Protein AF-A0A1V6P7C5-F1 (afdb_monomer)

Structure (mmCIF, N/CA/C/O backbone):
data_AF-A0A1V6P7C5-F1
#
_entry.id   AF-A0A1V6P7C5-F1
#
loop_
_atom_site.group_PDB
_atom_site.id
_atom_site.type_symbol
_atom_site.label_atom_id
_atom_site.label_alt_id
_atom_site.label_comp_id
_atom_site.label_asym_id
_atom_site.label_entity_id
_atom_site.label_seq_id
_atom_site.pdbx_PDB_ins_code
_atom_site.Cartn_x
_atom_site.Cartn_y
_atom_site.Cartn_z
_atom_site.occupancy
_atom_site.B_iso_or_equiv
_atom_site.auth_seq_id
_atom_site.auth_comp_id
_atom_site.auth_asym_id
_atom_site.auth_atom_id
_atom_site.pdbx_PDB_model_num
ATOM 1 N N . MET A 1 1 ? 31.410 37.373 -69.266 1.00 56.84 1 MET A N 1
ATOM 2 C CA . MET A 1 1 ? 31.790 35.990 -69.649 1.00 56.84 1 MET A CA 1
ATOM 3 C C . MET A 1 1 ? 32.256 35.837 -71.107 1.00 56.84 1 MET A C 1
ATOM 5 O O . MET A 1 1 ? 32.789 34.782 -71.428 1.00 56.84 1 MET A O 1
ATOM 9 N N . ASN A 1 2 ? 32.096 36.848 -71.982 1.00 61.34 2 ASN A N 1
ATOM 10 C CA . ASN A 1 2 ? 32.606 36.802 -73.366 1.00 61.34 2 ASN A CA 1
ATOM 11 C C . ASN A 1 2 ? 33.914 37.588 -73.582 1.00 61.34 2 ASN A C 1
ATOM 13 O O . ASN A 1 2 ? 34.684 37.200 -74.450 1.00 61.34 2 ASN A O 1
ATOM 17 N N . GLU A 1 3 ? 34.210 38.626 -72.790 1.00 65.75 3 GLU A N 1
ATOM 18 C CA . GLU A 1 3 ? 35.477 39.379 -72.907 1.00 65.75 3 GLU A CA 1
ATOM 19 C C . GLU A 1 3 ? 36.685 38.588 -72.393 1.00 65.75 3 GLU A C 1
ATOM 21 O O . GLU A 1 3 ? 37.695 38.495 -73.080 1.00 65.75 3 GLU A O 1
ATOM 26 N N . GLU A 1 4 ? 36.541 37.900 -71.260 1.00 70.00 4 GLU A N 1
ATOM 27 C CA . GLU A 1 4 ? 37.615 37.101 -70.649 1.00 70.00 4 GLU A CA 1
ATOM 28 C C . GLU A 1 4 ? 38.058 35.918 -71.537 1.00 70.00 4 GLU A C 1
ATOM 30 O O . GLU A 1 4 ? 39.232 35.556 -71.584 1.00 70.00 4 GLU A O 1
ATOM 35 N N . LYS A 1 5 ? 37.135 35.354 -72.334 1.00 71.75 5 LYS A N 1
ATOM 36 C CA . LYS A 1 5 ? 37.468 34.327 -73.338 1.00 71.75 5 LYS A CA 1
ATOM 37 C C . LYS A 1 5 ? 38.200 34.900 -74.554 1.00 71.75 5 LYS A C 1
ATOM 39 O O . LYS A 1 5 ? 39.042 34.214 -75.128 1.00 71.75 5 LYS A O 1
ATOM 44 N N . LEU A 1 6 ? 37.889 36.135 -74.947 1.00 74.62 6 LEU A N 1
ATOM 45 C CA . LEU A 1 6 ? 38.492 36.803 -76.104 1.00 74.62 6 LEU A CA 1
ATOM 46 C C . LEU A 1 6 ? 39.920 37.274 -75.797 1.00 74.62 6 LEU A C 1
ATOM 48 O O . LEU A 1 6 ? 40.800 37.185 -76.654 1.00 74.62 6 LEU A O 1
ATOM 52 N N . GLU A 1 7 ? 40.165 37.702 -74.558 1.00 75.69 7 GLU A N 1
ATOM 53 C CA . GLU A 1 7 ? 41.490 38.091 -74.074 1.00 75.69 7 GLU A CA 1
ATOM 54 C C . GLU A 1 7 ? 42.422 36.875 -73.922 1.00 75.69 7 GLU A C 1
ATOM 56 O O . GLU A 1 7 ? 43.554 36.900 -74.415 1.00 75.69 7 GLU A O 1
ATOM 61 N N . ALA A 1 8 ? 41.909 35.753 -73.401 1.00 73.81 8 ALA A N 1
ATOM 62 C CA . ALA A 1 8 ? 42.653 34.493 -73.323 1.00 73.81 8 ALA A CA 1
ATOM 63 C C . ALA A 1 8 ? 43.039 33.935 -74.711 1.00 73.81 8 ALA A C 1
ATOM 65 O O . ALA A 1 8 ? 44.148 33.429 -74.907 1.00 73.81 8 ALA A O 1
ATOM 66 N N . GLU A 1 9 ? 42.160 34.055 -75.714 1.00 77.56 9 GLU A N 1
ATOM 67 C CA . GLU A 1 9 ? 42.465 33.609 -77.080 1.00 77.56 9 GLU A CA 1
ATOM 68 C C . GLU A 1 9 ? 43.493 34.525 -77.777 1.00 77.56 9 GLU A C 1
ATOM 70 O O . GLU A 1 9 ? 44.341 34.060 -78.553 1.00 77.56 9 GLU A O 1
ATOM 75 N N . ALA A 1 10 ? 43.467 35.828 -77.479 1.00 77.19 10 ALA A N 1
ATOM 76 C CA . ALA A 1 10 ? 44.433 36.792 -77.998 1.00 77.19 10 ALA A CA 1
ATOM 77 C C . ALA A 1 10 ? 45.839 36.581 -77.408 1.00 77.19 10 ALA A C 1
ATOM 79 O O . ALA A 1 10 ? 46.829 36.644 -78.150 1.00 77.19 10 ALA A O 1
ATOM 80 N N . GLU A 1 11 ? 45.948 36.269 -76.113 1.00 74.94 11 GLU A N 1
ATOM 81 C CA . GLU A 1 11 ? 47.223 35.902 -75.488 1.00 74.94 11 GLU A CA 1
ATOM 82 C C . GLU A 1 11 ? 47.772 34.581 -76.034 1.00 74.94 11 GLU A C 1
ATOM 84 O O . GLU A 1 11 ? 48.946 34.522 -76.416 1.00 74.94 11 GLU A O 1
ATOM 89 N N . ALA A 1 12 ? 46.930 33.556 -76.205 1.00 73.50 12 ALA A N 1
ATOM 90 C CA . ALA A 1 12 ? 47.349 32.280 -76.787 1.00 73.50 12 ALA A CA 1
ATOM 91 C C . ALA A 1 12 ? 47.928 32.452 -78.206 1.00 73.50 12 ALA A C 1
ATOM 93 O O . ALA A 1 12 ? 48.981 31.897 -78.538 1.00 73.50 12 ALA A O 1
ATOM 94 N N . LYS A 1 13 ? 47.305 33.299 -79.039 1.00 74.38 13 LYS A N 1
ATOM 95 C CA . LYS A 1 13 ? 47.808 33.620 -80.387 1.00 74.38 13 LYS A CA 1
ATOM 96 C C . LYS A 1 13 ? 49.110 34.429 -80.360 1.00 74.38 13 LYS A C 1
ATOM 98 O O . LYS A 1 13 ? 49.961 34.221 -81.229 1.00 74.38 13 LYS A O 1
ATOM 103 N N . ARG A 1 14 ? 49.312 35.318 -79.380 1.00 72.69 14 ARG A N 1
ATOM 104 C CA . ARG A 1 14 ? 50.586 36.046 -79.204 1.00 72.69 14 ARG A CA 1
ATOM 105 C C . ARG A 1 14 ? 51.717 35.112 -78.778 1.00 72.69 14 ARG A C 1
ATOM 107 O O . ARG A 1 14 ? 52.809 35.210 -79.338 1.00 72.69 14 ARG A O 1
ATOM 114 N N . HIS A 1 15 ? 51.453 34.174 -77.871 1.00 68.62 15 HIS A N 1
ATOM 115 C CA . HIS A 1 15 ? 52.426 33.159 -77.464 1.00 68.62 15 HIS A CA 1
ATOM 116 C C . HIS A 1 15 ? 52.797 32.218 -78.614 1.00 68.62 15 HIS A C 1
ATOM 118 O O . HIS A 1 15 ? 53.981 31.951 -78.824 1.00 68.62 15 HIS A O 1
ATOM 124 N N . LEU A 1 16 ? 51.824 31.800 -79.430 1.00 68.19 16 LEU A N 1
ATOM 125 C CA . LEU A 1 16 ? 52.089 30.950 -80.591 1.00 68.19 16 LEU A CA 1
ATOM 126 C C . LEU A 1 16 ? 52.948 31.659 -81.650 1.00 68.19 16 LEU A C 1
ATOM 128 O O . LEU A 1 16 ? 53.891 31.066 -82.171 1.00 68.19 16 LEU A O 1
ATOM 132 N N . ARG A 1 17 ? 52.687 32.946 -81.926 1.00 69.00 17 ARG A N 1
ATOM 133 C CA . ARG A 1 17 ? 53.512 33.733 -82.861 1.00 69.00 17 ARG A CA 1
ATOM 134 C C . ARG A 1 17 ? 54.919 33.985 -82.328 1.00 69.00 17 ARG A C 1
ATOM 136 O O . ARG A 1 17 ? 55.875 33.912 -83.096 1.00 69.00 17 ARG A O 1
ATOM 143 N N . ARG A 1 18 ? 55.063 34.251 -81.026 1.00 65.94 18 ARG A N 1
ATOM 144 C CA . ARG A 1 18 ? 56.375 34.444 -80.393 1.00 65.94 18 ARG A CA 1
ATOM 145 C C . ARG A 1 18 ? 57.189 33.142 -80.429 1.00 65.94 18 ARG A C 1
ATOM 147 O O . ARG A 1 18 ? 58.357 33.182 -80.798 1.00 65.94 18 ARG A O 1
ATOM 154 N N . ASN A 1 19 ? 56.553 31.991 -80.198 1.00 61.44 19 ASN A N 1
ATOM 155 C CA . ASN A 1 19 ? 57.201 30.682 -80.317 1.00 61.44 19 ASN A CA 1
ATOM 156 C C . ASN A 1 19 ? 57.539 30.305 -81.767 1.00 61.44 19 ASN A C 1
ATOM 158 O O . ASN A 1 19 ? 58.613 29.761 -82.003 1.00 61.44 19 ASN A O 1
ATOM 162 N N . GLN A 1 20 ? 56.697 30.643 -82.750 1.00 63.41 20 GLN A N 1
ATOM 163 C CA . GLN A 1 20 ? 57.035 30.442 -84.164 1.00 63.41 20 GLN A CA 1
ATOM 164 C C . GLN A 1 20 ? 58.228 31.300 -84.599 1.00 63.41 20 GLN A C 1
ATOM 166 O O . GLN A 1 20 ? 59.090 30.810 -85.321 1.00 63.41 20 GLN A O 1
ATOM 171 N N . HIS A 1 21 ? 58.328 32.551 -84.141 1.00 60.97 21 HIS A N 1
ATOM 172 C CA . HIS A 1 21 ? 59.457 33.410 -84.503 1.00 60.97 21 HIS A CA 1
ATOM 173 C C . HIS A 1 21 ? 60.769 32.942 -83.859 1.00 60.97 21 HIS A C 1
ATOM 175 O O . HIS A 1 21 ? 61.798 32.905 -84.530 1.00 60.97 21 HIS A O 1
ATOM 181 N N . VAL A 1 22 ? 60.724 32.497 -82.597 1.00 59.81 22 VAL A N 1
ATOM 182 C CA . VAL A 1 22 ? 61.882 31.886 -81.924 1.00 59.81 22 VAL A CA 1
ATOM 183 C C . VAL A 1 22 ? 62.281 30.578 -82.610 1.00 59.81 22 VAL A C 1
ATOM 185 O O . VAL A 1 22 ? 63.465 30.375 -82.855 1.00 59.81 22 VAL A O 1
ATOM 188 N N . ALA A 1 23 ? 61.326 29.734 -83.013 1.00 56.22 23 ALA A N 1
ATOM 189 C CA . ALA A 1 23 ? 61.614 28.491 -83.727 1.00 56.22 23 ALA A CA 1
ATOM 190 C C . ALA A 1 23 ? 62.274 28.739 -85.095 1.00 56.22 23 ALA A C 1
ATOM 192 O O . ALA A 1 23 ? 63.260 28.086 -85.425 1.00 56.22 23 ALA A O 1
ATOM 193 N N . VAL A 1 24 ? 61.796 29.719 -85.871 1.00 59.91 24 VAL A N 1
ATOM 194 C CA . VAL A 1 24 ? 62.388 30.055 -87.180 1.00 59.91 24 VAL A CA 1
ATOM 195 C C . VAL A 1 24 ? 63.789 30.654 -87.018 1.00 59.91 24 VAL A C 1
ATOM 197 O O . VAL A 1 24 ? 64.695 30.295 -87.769 1.00 59.91 24 VAL A O 1
ATOM 200 N N . HIS A 1 25 ? 64.008 31.501 -86.006 1.00 56.28 25 HIS A N 1
ATOM 201 C CA . HIS A 1 25 ? 65.331 32.071 -85.739 1.00 56.28 25 HIS A CA 1
ATOM 202 C C . HIS A 1 25 ? 66.320 31.018 -85.212 1.00 56.28 25 HIS A C 1
ATOM 204 O O . HIS A 1 25 ? 67.496 31.048 -85.570 1.00 56.28 25 HIS A O 1
ATOM 210 N N . PHE A 1 26 ? 65.851 30.051 -84.417 1.00 52.12 26 PHE A N 1
ATOM 211 C CA . PHE A 1 26 ? 66.674 28.951 -83.910 1.00 52.12 26 PHE A CA 1
ATOM 212 C C . PHE A 1 26 ? 67.050 27.962 -85.022 1.00 52.12 26 PHE A C 1
ATOM 214 O O . PHE A 1 26 ? 68.203 27.548 -85.107 1.00 52.12 26 PHE A O 1
ATOM 221 N N . VAL A 1 27 ? 66.122 27.652 -85.937 1.00 57.69 27 VAL A N 1
ATOM 222 C CA . VAL A 1 27 ? 66.390 26.809 -87.116 1.00 57.69 27 VAL A CA 1
ATOM 223 C C . VAL A 1 27 ? 67.345 27.504 -88.095 1.00 57.69 27 VAL A C 1
ATOM 225 O O . VAL A 1 27 ? 68.250 26.857 -88.618 1.00 57.69 27 VAL A O 1
ATOM 228 N N . ALA A 1 28 ? 67.215 28.819 -88.303 1.00 55.59 28 ALA A N 1
ATOM 229 C CA . ALA A 1 28 ? 68.115 29.582 -89.172 1.00 55.59 28 ALA A CA 1
ATOM 230 C C . ALA A 1 28 ? 69.541 29.700 -88.599 1.00 55.59 28 ALA A C 1
ATOM 232 O O . ALA A 1 28 ? 70.516 29.560 -89.340 1.00 55.59 28 ALA A O 1
ATOM 233 N N . VAL A 1 29 ? 69.677 29.897 -87.282 1.00 56.88 29 VAL A N 1
ATOM 234 C CA . VAL A 1 29 ? 70.985 29.918 -86.605 1.00 56.88 29 VAL A CA 1
ATOM 235 C C . VAL A 1 29 ? 71.615 28.521 -86.603 1.00 56.88 29 VAL A C 1
ATOM 237 O O . VAL A 1 29 ? 72.786 28.395 -86.954 1.00 56.88 29 VAL A O 1
ATOM 240 N N . ALA A 1 30 ? 70.839 27.464 -86.336 1.00 52.16 30 ALA A N 1
ATOM 241 C CA 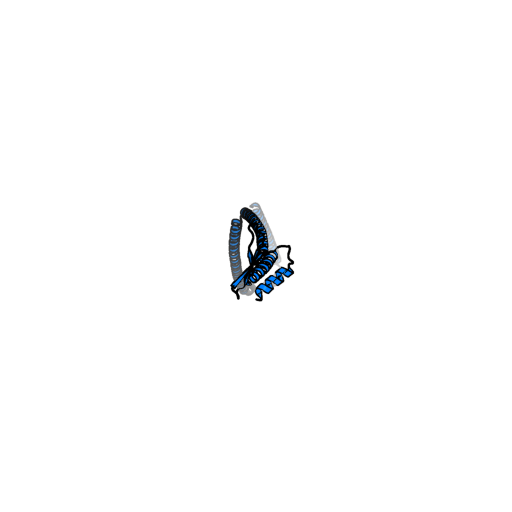. ALA A 1 30 ? 71.323 26.084 -86.403 1.00 52.16 30 ALA A CA 1
ATOM 242 C C . ALA A 1 30 ? 71.793 25.701 -87.820 1.00 52.16 30 ALA A C 1
ATOM 244 O O . ALA A 1 30 ? 72.872 25.131 -87.975 1.00 52.16 30 ALA A O 1
ATOM 245 N N . ALA A 1 31 ? 71.055 26.084 -88.868 1.00 52.56 31 ALA A N 1
ATOM 246 C CA . ALA A 1 31 ? 71.443 25.829 -90.257 1.00 52.56 31 ALA A CA 1
ATOM 247 C C . ALA A 1 31 ? 72.728 26.576 -90.675 1.00 52.56 31 ALA A C 1
ATOM 249 O O . ALA A 1 31 ? 73.505 26.057 -91.479 1.00 52.56 31 ALA A O 1
ATOM 250 N N . ALA A 1 32 ? 72.996 27.758 -90.106 1.00 55.66 32 ALA A N 1
ATOM 251 C CA . ALA A 1 32 ? 74.216 28.523 -90.372 1.00 55.66 32 ALA A CA 1
ATOM 252 C C . ALA A 1 32 ? 75.462 27.953 -89.660 1.00 55.66 32 ALA A C 1
ATOM 254 O O . ALA A 1 32 ? 76.571 28.083 -90.177 1.00 55.66 32 ALA A O 1
ATOM 255 N N . THR A 1 33 ? 75.306 27.273 -88.516 1.00 51.78 33 THR A N 1
ATOM 256 C CA . THR A 1 33 ? 76.429 26.672 -87.762 1.00 51.78 33 THR A CA 1
ATOM 257 C C . THR A 1 33 ? 76.841 25.277 -88.276 1.00 51.78 33 THR A C 1
ATOM 259 O O . THR A 1 33 ? 77.965 24.835 -88.038 1.00 51.78 33 THR A O 1
ATOM 262 N N . ILE A 1 34 ? 75.985 24.598 -89.053 1.00 51.16 34 ILE A N 1
ATOM 263 C CA . ILE A 1 34 ? 76.205 23.227 -89.571 1.00 51.16 34 ILE A CA 1
ATOM 264 C C . ILE A 1 34 ? 77.189 23.163 -90.765 1.00 51.16 34 ILE A C 1
ATOM 266 O O . ILE A 1 34 ? 77.606 22.084 -91.179 1.00 51.16 34 ILE A O 1
ATOM 270 N N . LYS A 1 35 ? 77.656 24.301 -91.297 1.00 51.09 35 LYS A N 1
ATOM 271 C CA . LYS A 1 35 ? 78.586 24.343 -92.448 1.00 51.09 35 LYS A CA 1
ATOM 272 C C . LYS A 1 35 ? 80.077 24.222 -92.094 1.00 51.09 35 LYS A C 1
ATOM 274 O O . LYS A 1 35 ? 80.927 24.553 -92.916 1.00 51.09 35 LYS A O 1
ATOM 279 N N . THR A 1 36 ? 80.409 23.733 -90.897 1.00 52.62 36 THR A N 1
ATOM 280 C CA . THR A 1 36 ? 81.793 23.432 -90.499 1.00 52.62 36 THR A CA 1
ATOM 281 C C . THR A 1 36 ? 81.961 21.922 -90.266 1.00 52.62 36 THR A C 1
ATOM 283 O O . THR A 1 36 ? 81.194 21.324 -89.510 1.00 52.62 36 THR A O 1
ATOM 286 N N . PRO A 1 37 ? 82.958 21.262 -90.887 1.00 53.81 37 PRO A N 1
ATOM 287 C CA . PRO A 1 37 ? 83.092 19.798 -90.864 1.00 53.81 37 PRO A CA 1
ATOM 288 C C . PRO A 1 37 ? 83.441 19.215 -89.480 1.00 53.81 37 PRO A C 1
ATOM 290 O O . PRO A 1 37 ? 83.463 17.999 -89.310 1.00 53.81 37 PRO A O 1
ATOM 293 N N . VAL A 1 38 ? 83.691 20.061 -88.477 1.00 55.09 38 VAL A N 1
ATOM 294 C CA . VAL A 1 38 ? 84.096 19.648 -87.125 1.00 55.09 38 VAL A CA 1
ATOM 295 C C . VAL A 1 38 ? 82.884 19.413 -86.207 1.00 55.09 38 VAL A C 1
ATOM 297 O O . VAL A 1 38 ? 82.917 18.497 -85.388 1.00 55.09 38 VAL A O 1
ATOM 300 N N . LEU A 1 39 ? 81.771 20.145 -86.383 1.00 50.16 39 LEU A N 1
ATOM 301 C CA . LEU A 1 39 ? 80.572 19.979 -85.542 1.00 50.16 39 LEU A CA 1
ATOM 302 C C . LEU A 1 39 ? 79.664 18.814 -85.964 1.00 50.16 39 LEU A C 1
ATOM 304 O O . LEU A 1 39 ? 78.999 18.236 -85.106 1.00 50.16 39 LEU A O 1
ATOM 308 N N . SER A 1 40 ? 79.668 18.401 -87.238 1.00 46.31 40 SER A N 1
ATOM 309 C CA . SER A 1 40 ? 78.884 17.232 -87.685 1.00 46.31 40 SER A CA 1
ATOM 310 C C . SER A 1 40 ? 79.326 15.940 -86.989 1.00 46.31 40 SER A C 1
ATOM 312 O O . SER A 1 40 ? 78.506 15.062 -86.740 1.00 46.31 40 SER A O 1
ATOM 314 N N . ARG A 1 41 ? 80.611 15.836 -86.628 1.00 48.84 41 ARG A N 1
ATOM 315 C CA . ARG A 1 41 ? 81.156 14.689 -85.892 1.00 48.84 41 ARG A CA 1
ATOM 316 C C . ARG A 1 41 ? 80.849 14.751 -84.393 1.00 48.84 41 ARG A C 1
ATOM 318 O O . ARG A 1 41 ? 80.779 13.710 -83.756 1.00 48.84 41 ARG A O 1
ATOM 325 N N . PHE A 1 42 ? 80.619 15.948 -83.850 1.00 48.72 42 PHE A N 1
ATOM 326 C CA . PHE A 1 42 ? 80.315 16.169 -82.433 1.00 48.72 42 PHE A CA 1
ATOM 327 C C . PHE A 1 42 ? 78.816 16.016 -82.116 1.00 48.72 42 PHE A C 1
ATOM 329 O O . PHE A 1 42 ? 78.459 15.513 -81.052 1.00 48.72 42 PHE A O 1
ATOM 336 N N . ILE A 1 43 ? 77.941 16.381 -83.062 1.00 49.62 43 ILE A N 1
ATOM 337 C CA . ILE A 1 43 ? 76.482 16.223 -82.937 1.00 49.62 43 ILE A CA 1
ATOM 338 C C . ILE A 1 43 ? 76.066 14.763 -83.177 1.00 49.62 43 ILE A C 1
ATOM 340 O O . ILE A 1 43 ? 75.259 14.249 -82.409 1.00 49.62 43 ILE A O 1
ATOM 344 N N . SER A 1 44 ? 76.676 14.047 -84.135 1.00 47.62 44 SER A N 1
ATOM 345 C CA . SER A 1 44 ? 76.457 12.593 -84.273 1.00 47.62 44 SER A CA 1
ATOM 346 C C . SER A 1 44 ? 76.937 11.789 -83.066 1.00 47.62 44 SER A C 1
ATOM 348 O O . SER A 1 44 ? 76.403 10.716 -82.834 1.00 47.62 44 SER A O 1
ATOM 350 N N . PHE A 1 45 ? 77.917 12.287 -82.303 1.00 49.88 45 PHE A N 1
ATOM 351 C CA . PHE A 1 45 ? 78.428 11.597 -81.113 1.00 49.88 45 PHE A CA 1
ATOM 352 C C . PHE A 1 45 ? 77.579 11.855 -79.854 1.00 49.88 45 PHE A C 1
ATOM 354 O O . PHE A 1 45 ? 77.560 11.028 -78.952 1.00 49.88 45 PHE A O 1
ATOM 361 N N . ASN A 1 46 ? 76.858 12.984 -79.793 1.00 47.69 46 ASN A N 1
ATOM 362 C CA . ASN A 1 46 ? 76.002 13.341 -78.653 1.00 47.69 46 ASN A CA 1
ATOM 363 C C . ASN A 1 46 ? 74.516 12.989 -78.842 1.00 47.69 46 ASN A C 1
ATOM 365 O O . ASN A 1 46 ? 73.794 12.916 -77.854 1.00 47.69 46 ASN A O 1
ATOM 369 N N . TYR A 1 47 ? 74.041 12.753 -80.071 1.00 45.62 47 TYR A N 1
ATOM 370 C CA . TYR A 1 47 ? 72.666 12.278 -80.296 1.00 45.62 47 TYR A CA 1
ATOM 371 C C . TYR A 1 47 ? 72.488 10.776 -80.037 1.00 45.62 47 TYR A C 1
ATOM 373 O O . TYR A 1 47 ? 71.372 10.343 -79.770 1.00 45.62 47 TYR A O 1
ATOM 381 N N . THR A 1 48 ? 73.566 9.989 -80.080 1.00 51.53 48 THR A N 1
ATOM 382 C CA . THR A 1 48 ? 73.561 8.564 -79.717 1.00 51.53 48 THR A CA 1
ATOM 383 C C . THR A 1 48 ? 73.433 8.367 -78.208 1.00 51.53 48 THR A C 1
ATOM 385 O O . THR A 1 48 ? 72.558 7.632 -77.783 1.00 51.53 48 THR A O 1
ATOM 388 N N . MET A 1 49 ? 74.167 9.123 -77.381 1.00 51.72 49 MET A N 1
ATOM 389 C CA . MET A 1 49 ? 74.126 8.945 -75.917 1.00 51.72 49 MET A CA 1
ATOM 390 C C . MET A 1 49 ? 72.831 9.402 -75.215 1.00 51.72 49 MET A C 1
ATOM 392 O O . MET A 1 49 ? 72.633 9.087 -74.045 1.00 51.72 49 MET A O 1
ATOM 396 N N . LEU A 1 50 ? 71.934 10.128 -75.895 1.00 52.12 50 LEU A N 1
ATOM 397 C CA . LEU A 1 50 ? 70.600 10.469 -75.365 1.00 52.12 50 LEU A CA 1
ATOM 398 C C . LEU A 1 50 ? 69.501 9.494 -75.848 1.00 52.12 50 LEU A C 1
ATOM 400 O O . LEU A 1 50 ? 68.375 9.544 -75.361 1.00 52.12 50 LEU A O 1
ATOM 404 N N . LEU A 1 51 ? 69.832 8.603 -76.789 1.00 55.25 51 LEU A N 1
ATOM 405 C CA . LEU A 1 51 ? 68.976 7.563 -77.377 1.00 55.25 51 LEU A CA 1
ATOM 406 C C . LEU A 1 51 ? 69.678 6.188 -77.310 1.00 55.25 51 LEU A C 1
ATOM 408 O O . LEU A 1 51 ? 69.520 5.364 -78.207 1.00 55.25 51 LEU A O 1
ATOM 412 N N . ASP A 1 52 ? 70.483 5.946 -76.269 1.00 58.16 52 ASP A N 1
ATOM 413 C CA . ASP A 1 52 ? 71.267 4.705 -76.123 1.00 58.16 52 ASP A CA 1
ATOM 414 C C . ASP A 1 52 ? 70.408 3.488 -75.716 1.00 58.16 52 ASP A C 1
ATOM 416 O O . ASP A 1 52 ? 70.875 2.352 -75.778 1.00 58.16 52 ASP A O 1
ATOM 420 N N . GLU A 1 53 ? 69.136 3.695 -75.360 1.00 63.50 53 GLU A N 1
ATOM 421 C CA . GLU A 1 53 ? 68.144 2.624 -75.281 1.00 63.50 53 GLU A CA 1
ATOM 422 C C . GLU A 1 53 ? 67.143 2.759 -76.427 1.00 63.50 53 GLU A C 1
ATOM 424 O O . GLU A 1 53 ? 66.495 3.796 -76.597 1.00 63.50 53 GLU A O 1
ATOM 429 N N . ASP A 1 54 ? 67.001 1.681 -77.202 1.00 76.75 54 ASP A N 1
ATOM 430 C CA . ASP A 1 54 ? 65.935 1.543 -78.190 1.00 76.75 54 ASP A CA 1
ATOM 431 C C . ASP A 1 54 ? 64.593 1.861 -77.499 1.00 76.75 54 ASP A C 1
ATOM 433 O O . ASP A 1 54 ? 64.282 1.223 -76.486 1.00 76.75 54 ASP A O 1
ATOM 437 N N . PRO A 1 55 ? 63.785 2.826 -77.985 1.00 78.62 55 PRO A N 1
ATOM 438 C CA . PRO A 1 55 ? 62.508 3.182 -77.365 1.00 78.62 55 PRO A CA 1
ATOM 439 C C . PRO A 1 55 ? 61.575 1.977 -77.203 1.00 78.62 55 PRO A C 1
ATOM 441 O O . PRO A 1 55 ? 60.742 1.967 -76.295 1.00 78.62 55 PRO A O 1
ATOM 444 N N . ALA A 1 56 ? 61.737 0.934 -78.025 1.00 81.19 56 ALA A N 1
ATOM 445 C CA . ALA A 1 56 ? 61.041 -0.330 -77.828 1.00 81.19 56 ALA A CA 1
ATOM 446 C C . ALA A 1 56 ? 61.406 -0.995 -76.486 1.00 81.19 56 ALA A C 1
ATOM 448 O O . ALA A 1 56 ? 60.526 -1.509 -75.802 1.00 81.19 56 ALA A O 1
ATOM 449 N N . THR A 1 57 ? 62.667 -0.928 -76.055 1.00 83.31 57 THR A N 1
ATOM 450 C CA . THR A 1 57 ? 63.156 -1.481 -74.779 1.00 83.31 57 THR A CA 1
ATOM 451 C C . THR A 1 57 ? 62.554 -0.747 -73.581 1.00 83.31 57 THR A C 1
ATOM 453 O O . THR A 1 57 ? 62.079 -1.396 -72.650 1.00 83.31 57 THR A O 1
ATOM 456 N N . LEU A 1 58 ? 62.461 0.586 -73.624 1.00 84.44 58 LEU A N 1
ATOM 457 C CA . LEU A 1 58 ? 61.812 1.369 -72.565 1.00 84.44 58 LEU A CA 1
ATOM 458 C C . LEU A 1 58 ? 60.299 1.094 -72.497 1.00 84.44 58 LEU A C 1
ATOM 460 O O . LEU A 1 58 ? 59.728 0.975 -71.410 1.00 84.44 58 LEU A O 1
ATOM 464 N N . ILE A 1 59 ? 59.641 0.934 -73.648 1.00 85.44 59 ILE A N 1
ATOM 465 C CA . ILE A 1 59 ? 58.230 0.527 -73.718 1.00 85.44 59 ILE A CA 1
ATOM 466 C C . ILE A 1 59 ? 58.051 -0.887 -73.144 1.00 85.44 59 ILE A C 1
ATOM 468 O O . ILE A 1 59 ? 57.156 -1.117 -72.336 1.00 85.44 59 ILE A O 1
ATOM 472 N N . HIS A 1 60 ? 58.928 -1.833 -73.475 1.00 85.56 60 HIS A N 1
ATOM 473 C CA . HIS A 1 60 ? 58.881 -3.179 -72.906 1.00 85.56 60 HIS A CA 1
ATOM 474 C C . HIS A 1 60 ? 59.156 -3.192 -71.397 1.00 85.56 60 HIS A C 1
ATOM 476 O O . HIS A 1 60 ? 58.462 -3.900 -70.668 1.00 85.56 60 HIS A O 1
ATOM 482 N N . HIS A 1 61 ? 60.098 -2.381 -70.908 1.00 86.19 61 HIS A N 1
ATOM 483 C CA . HIS A 1 61 ? 60.386 -2.257 -69.479 1.00 86.19 61 HIS A CA 1
ATOM 484 C C . HIS A 1 61 ? 59.218 -1.617 -68.716 1.00 86.19 61 HIS A C 1
ATOM 486 O O . HIS A 1 61 ? 58.837 -2.094 -67.650 1.00 86.19 61 HIS A O 1
ATOM 492 N N . THR A 1 62 ? 58.588 -0.578 -69.272 1.00 85.19 62 THR A N 1
ATOM 493 C CA . THR A 1 62 ? 57.405 0.053 -68.661 1.00 85.19 62 THR A CA 1
ATOM 494 C C . THR A 1 62 ? 56.186 -0.869 -68.667 1.00 85.19 62 THR A C 1
ATOM 496 O O . THR A 1 62 ? 55.494 -0.936 -67.656 1.00 85.19 62 THR A O 1
ATOM 499 N N . ILE A 1 63 ? 55.962 -1.645 -69.733 1.00 86.62 63 ILE A N 1
ATOM 500 C CA . ILE A 1 63 ? 54.912 -2.676 -69.777 1.00 86.62 63 ILE A CA 1
ATOM 501 C C . ILE A 1 63 ? 55.203 -3.797 -68.769 1.00 86.62 63 ILE A C 1
ATOM 503 O O . ILE A 1 63 ? 54.300 -4.221 -68.053 1.00 86.62 63 ILE A O 1
ATOM 507 N N . GLY A 1 64 ? 56.452 -4.262 -68.678 1.00 85.81 64 GLY A N 1
ATOM 508 C CA . GLY A 1 64 ? 56.854 -5.323 -67.751 1.00 85.81 64 GLY A CA 1
ATOM 509 C C . GLY A 1 64 ? 56.783 -4.906 -66.280 1.00 85.81 64 GLY A C 1
ATOM 510 O O . GLY A 1 64 ? 56.421 -5.713 -65.426 1.00 85.81 64 GLY A O 1
ATOM 511 N N . ASN A 1 65 ? 57.079 -3.638 -65.982 1.00 86.69 65 ASN A N 1
ATOM 512 C CA . ASN A 1 65 ? 57.016 -3.092 -64.627 1.00 86.69 65 ASN A CA 1
ATOM 513 C C . ASN A 1 65 ? 55.595 -2.652 -64.218 1.00 86.69 65 ASN A C 1
ATOM 515 O O . ASN A 1 65 ? 55.334 -2.431 -63.035 1.00 86.69 65 ASN A O 1
ATOM 519 N N . PHE A 1 66 ? 54.656 -2.545 -65.166 1.00 88.56 66 PHE A N 1
ATOM 520 C CA . PHE A 1 66 ? 53.253 -2.244 -64.881 1.00 88.56 66 PHE A CA 1
ATOM 521 C C . PHE A 1 66 ? 52.512 -3.503 -64.409 1.00 88.56 66 PHE A C 1
ATOM 523 O O . PHE A 1 66 ? 51.830 -4.197 -65.165 1.00 88.56 66 PHE A O 1
ATOM 530 N N . ASN A 1 67 ? 52.668 -3.825 -63.124 1.00 84.44 67 ASN A N 1
ATOM 531 C CA . ASN A 1 67 ? 52.067 -5.014 -62.536 1.00 84.44 67 ASN A CA 1
ATOM 532 C C . ASN A 1 67 ? 50.619 -4.757 -62.083 1.00 84.44 67 ASN A C 1
ATOM 534 O O . ASN A 1 67 ? 50.374 -4.179 -61.029 1.00 84.44 67 ASN A O 1
ATOM 538 N N . ILE A 1 68 ? 49.652 -5.250 -62.857 1.00 89.88 68 ILE A N 1
ATOM 539 C CA . ILE A 1 68 ? 48.206 -5.078 -62.607 1.00 89.88 68 ILE A CA 1
ATOM 540 C C . ILE A 1 68 ? 47.696 -6.002 -61.481 1.00 89.88 68 ILE A C 1
ATOM 542 O O . ILE A 1 68 ? 46.672 -5.744 -60.844 1.00 89.88 68 ILE A O 1
ATOM 546 N N . HIS A 1 69 ? 48.393 -7.110 -61.217 1.00 91.25 69 HIS A N 1
ATOM 547 C CA . HIS A 1 69 ? 47.969 -8.103 -60.230 1.00 91.25 69 HIS A CA 1
ATOM 548 C C . HIS A 1 69 ? 47.880 -7.592 -58.779 1.00 91.25 69 HIS A C 1
ATOM 550 O O . HIS A 1 69 ? 46.849 -7.865 -58.154 1.00 91.25 69 HIS A O 1
ATOM 556 N N . PRO A 1 70 ? 48.880 -6.886 -58.210 1.00 92.94 70 PRO A N 1
ATOM 557 C CA . PRO A 1 70 ? 48.790 -6.362 -56.847 1.00 92.94 70 PRO A CA 1
ATOM 558 C C . PRO A 1 70 ? 47.623 -5.384 -56.678 1.00 92.94 70 PRO A C 1
ATOM 560 O O . PRO A 1 70 ? 46.916 -5.469 -55.675 1.00 92.94 70 PRO A O 1
ATOM 563 N N . ASP A 1 71 ? 47.345 -4.546 -57.677 1.00 92.75 71 ASP A N 1
ATOM 564 C CA . ASP A 1 71 ? 46.230 -3.594 -57.640 1.00 92.75 71 ASP A CA 1
ATOM 565 C C . ASP A 1 71 ? 44.881 -4.313 -57.682 1.00 92.75 71 ASP A C 1
ATOM 567 O O . ASP A 1 71 ? 43.990 -4.039 -56.877 1.00 92.75 71 ASP A O 1
ATOM 571 N N . LYS A 1 72 ? 44.743 -5.325 -58.549 1.00 95.50 72 LYS A N 1
ATOM 572 C CA . LYS A 1 72 ? 43.546 -6.177 -58.581 1.00 95.50 72 LYS A CA 1
ATOM 573 C C . LYS A 1 72 ? 43.318 -6.885 -57.241 1.00 95.50 72 LYS A C 1
ATOM 575 O O . LYS A 1 72 ? 42.182 -6.981 -56.768 1.00 95.50 72 LYS A O 1
ATOM 580 N N . GLN A 1 73 ? 44.386 -7.373 -56.611 1.00 96.00 73 GLN A N 1
ATOM 581 C CA . GLN A 1 73 ? 44.305 -7.978 -55.283 1.00 96.00 73 GLN A CA 1
ATOM 582 C C . GLN A 1 73 ? 43.927 -6.950 -54.212 1.00 96.00 73 GLN A C 1
ATOM 584 O O . GLN A 1 73 ? 43.111 -7.264 -53.349 1.00 96.00 73 GLN A O 1
ATOM 589 N N . ALA A 1 74 ? 44.471 -5.733 -54.266 1.00 95.81 74 ALA A N 1
ATOM 590 C CA . ALA A 1 74 ? 44.128 -4.661 -53.338 1.00 95.81 74 ALA A CA 1
ATOM 591 C C . ALA A 1 74 ? 42.642 -4.287 -53.440 1.00 95.81 74 ALA A C 1
ATOM 593 O O . ALA A 1 74 ? 41.959 -4.240 -52.420 1.00 95.81 74 ALA A O 1
ATOM 594 N N . VAL A 1 75 ? 42.113 -4.131 -54.659 1.00 96.81 75 VAL A N 1
ATOM 595 C CA . VAL A 1 75 ? 40.680 -3.883 -54.897 1.00 96.81 75 VAL A CA 1
ATOM 596 C C . VAL A 1 75 ? 39.819 -5.019 -54.342 1.00 96.81 75 VAL A C 1
ATOM 598 O O . VAL A 1 75 ? 38.808 -4.756 -53.693 1.00 96.81 75 VAL A O 1
ATOM 601 N N . THR A 1 76 ? 40.237 -6.274 -54.527 1.00 97.12 76 THR A N 1
ATOM 602 C CA . THR A 1 76 ? 39.516 -7.437 -53.978 1.00 97.12 76 THR A CA 1
ATOM 603 C C . THR A 1 76 ? 39.468 -7.381 -52.445 1.00 97.12 76 THR A C 1
ATOM 605 O O . THR A 1 76 ? 38.389 -7.447 -51.866 1.00 97.12 76 THR A O 1
ATOM 608 N N . ARG A 1 77 ? 40.608 -7.132 -51.781 1.00 97.12 77 ARG A N 1
ATOM 609 C CA . ARG A 1 77 ? 40.677 -6.990 -50.311 1.00 97.12 77 ARG A CA 1
ATOM 610 C C . ARG A 1 77 ? 39.829 -5.831 -49.788 1.00 97.12 77 ARG A C 1
ATOM 612 O O . ARG A 1 77 ? 39.214 -5.950 -48.728 1.00 97.12 77 ARG A O 1
ATOM 619 N N . ILE A 1 78 ? 39.805 -4.706 -50.504 1.00 97.56 78 ILE A N 1
ATOM 620 C CA . ILE A 1 78 ? 38.964 -3.554 -50.155 1.00 97.56 78 ILE A CA 1
ATOM 621 C C . ILE A 1 78 ? 37.490 -3.945 -50.241 1.00 97.56 78 ILE A C 1
ATOM 623 O O . ILE A 1 78 ? 36.729 -3.622 -49.334 1.00 97.56 78 ILE A O 1
ATOM 627 N N . ASN A 1 79 ? 37.089 -4.667 -51.287 1.00 97.88 79 ASN A N 1
ATOM 628 C CA . ASN A 1 79 ? 35.710 -5.113 -51.444 1.00 97.88 79 ASN A CA 1
ATOM 629 C C . ASN A 1 79 ? 35.288 -6.091 -50.335 1.00 97.88 79 ASN A C 1
ATOM 631 O O . ASN A 1 79 ? 34.207 -5.942 -49.771 1.00 97.88 79 ASN A O 1
ATOM 635 N N . ASP A 1 80 ? 36.164 -7.019 -49.948 1.00 97.56 80 ASP A N 1
ATOM 636 C CA . ASP A 1 80 ? 35.912 -7.929 -48.822 1.00 97.56 80 ASP A CA 1
ATOM 637 C C . ASP A 1 80 ? 35.800 -7.157 -47.494 1.00 97.56 80 ASP A C 1
ATOM 639 O O . ASP A 1 80 ? 34.914 -7.406 -46.669 1.00 97.56 80 ASP A O 1
ATOM 643 N N . SER A 1 81 ? 36.656 -6.149 -47.301 1.00 97.94 81 SER A N 1
ATOM 644 C CA . SER A 1 81 ? 36.599 -5.253 -46.138 1.00 97.94 81 SER A CA 1
ATOM 645 C C . SER A 1 81 ? 35.306 -4.429 -46.117 1.00 97.94 81 SER A C 1
ATOM 647 O O . SER A 1 81 ? 34.706 -4.226 -45.063 1.00 97.94 81 SER A O 1
ATOM 649 N N . LEU A 1 82 ? 34.831 -3.981 -47.281 1.00 98.00 82 LEU A N 1
ATOM 650 C CA . LEU A 1 82 ? 33.568 -3.260 -47.412 1.00 98.00 82 LEU A CA 1
ATOM 651 C C . LEU A 1 82 ? 32.379 -4.172 -47.088 1.00 98.00 82 LEU A C 1
ATOM 653 O O . LEU A 1 82 ? 31.494 -3.764 -46.337 1.00 98.00 82 LEU A O 1
ATOM 657 N N . ALA A 1 83 ? 32.372 -5.401 -47.607 1.00 97.94 83 ALA A N 1
ATOM 658 C CA . ALA A 1 83 ? 31.309 -6.372 -47.373 1.00 97.94 83 ALA A CA 1
ATOM 659 C C . ALA A 1 83 ? 31.209 -6.758 -45.887 1.00 97.94 83 ALA A C 1
ATOM 661 O O . ALA A 1 83 ? 30.120 -6.756 -45.310 1.00 97.94 83 ALA A O 1
ATOM 662 N N . THR A 1 84 ? 32.346 -7.009 -45.233 1.00 97.44 84 THR A N 1
ATOM 663 C CA . THR A 1 84 ? 32.385 -7.297 -43.788 1.00 97.44 84 THR A CA 1
ATOM 664 C C . THR A 1 84 ? 31.926 -6.100 -42.951 1.00 97.44 84 THR A C 1
ATOM 666 O O . THR A 1 84 ? 31.170 -6.265 -41.989 1.00 97.44 84 THR A O 1
ATOM 669 N N . LEU A 1 85 ? 32.305 -4.877 -43.338 1.00 97.94 85 LEU A N 1
ATOM 670 C CA . LEU A 1 85 ? 31.850 -3.653 -42.677 1.00 97.94 85 LEU A CA 1
ATOM 671 C C . LEU A 1 85 ? 30.342 -3.440 -42.849 1.00 97.94 85 LEU A C 1
ATOM 673 O O . LEU A 1 85 ? 29.665 -3.102 -41.877 1.00 97.94 85 LEU A O 1
ATOM 677 N N . GLN A 1 86 ? 29.804 -3.659 -44.050 1.00 98.12 86 GLN A N 1
ATOM 678 C CA . GLN A 1 86 ? 28.365 -3.591 -44.317 1.00 98.12 86 GLN A CA 1
ATOM 679 C C . GLN A 1 86 ? 27.597 -4.598 -43.456 1.00 98.12 86 GLN A C 1
ATOM 681 O O . GLN A 1 86 ? 26.660 -4.210 -42.765 1.00 98.12 86 GLN A O 1
ATOM 686 N N . GLN A 1 87 ? 28.054 -5.852 -43.390 1.00 98.00 87 GLN A N 1
ATOM 687 C CA . GLN A 1 87 ? 27.434 -6.870 -42.541 1.00 98.00 87 GLN A CA 1
ATOM 688 C C . GLN A 1 87 ? 27.449 -6.474 -41.055 1.00 98.00 87 GLN A C 1
ATOM 690 O O . GLN A 1 87 ? 26.438 -6.609 -40.365 1.00 98.00 87 GLN A O 1
ATOM 695 N N . SER A 1 88 ? 28.577 -5.958 -40.558 1.00 98.12 88 SER A N 1
ATOM 696 C CA . SER A 1 88 ? 28.693 -5.458 -39.182 1.00 98.12 88 SER A CA 1
ATOM 697 C C . SER A 1 88 ? 27.723 -4.303 -38.917 1.00 98.12 88 SER A C 1
ATOM 699 O O . SER A 1 88 ? 27.017 -4.294 -37.906 1.00 98.12 88 SER A O 1
ATOM 701 N N . ARG A 1 89 ? 27.625 -3.354 -39.855 1.00 98.12 89 ARG A N 1
ATOM 702 C CA . ARG A 1 89 ? 26.696 -2.224 -39.766 1.00 98.12 89 ARG A CA 1
ATOM 703 C C . ARG A 1 89 ? 25.248 -2.696 -39.717 1.00 98.12 89 ARG A C 1
ATOM 705 O O . ARG A 1 89 ? 24.507 -2.239 -38.854 1.00 98.12 89 ARG A O 1
ATOM 712 N N . ASP A 1 90 ? 24.860 -3.623 -40.583 1.00 98.19 90 ASP A N 1
ATOM 713 C CA . ASP A 1 90 ? 23.495 -4.144 -40.618 1.00 98.19 90 ASP A CA 1
ATOM 714 C C . ASP A 1 90 ? 23.124 -4.850 -39.311 1.00 98.19 90 ASP A C 1
ATOM 716 O O . ASP A 1 90 ? 22.013 -4.684 -38.807 1.00 98.19 90 ASP A O 1
ATOM 720 N N . LEU A 1 91 ? 24.056 -5.605 -38.721 1.00 98.06 91 LEU A N 1
ATOM 721 C CA . LEU A 1 91 ? 23.850 -6.225 -37.412 1.00 98.06 91 LEU A CA 1
ATOM 722 C C . LEU A 1 91 ? 23.649 -5.174 -36.317 1.00 98.06 91 LEU A C 1
ATOM 724 O O . LEU A 1 91 ? 22.714 -5.296 -35.525 1.00 98.06 91 LEU A O 1
ATOM 728 N N . ARG A 1 92 ? 24.468 -4.116 -36.305 1.00 97.69 92 ARG A N 1
ATOM 729 C CA 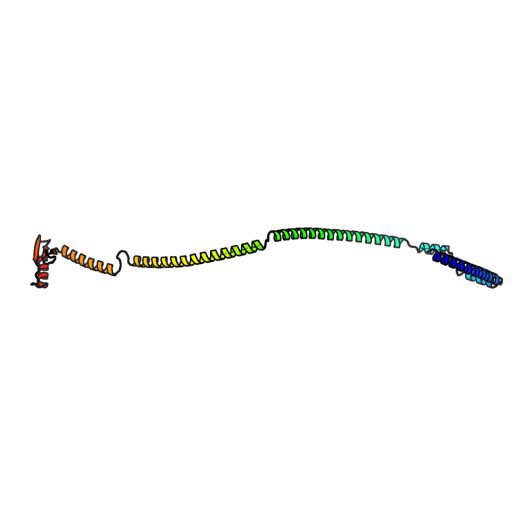. ARG A 1 92 ? 24.335 -3.012 -35.343 1.00 97.69 92 ARG A CA 1
ATOM 730 C C . ARG A 1 92 ? 23.032 -2.243 -35.509 1.00 97.69 92 ARG A C 1
ATOM 732 O O . ARG A 1 92 ? 22.397 -1.920 -34.512 1.00 97.69 92 ARG A O 1
ATOM 739 N N . ILE A 1 93 ? 22.603 -1.989 -36.743 1.00 98.38 93 ILE A N 1
ATOM 740 C CA . ILE A 1 93 ? 21.323 -1.328 -37.013 1.00 98.38 93 ILE A CA 1
ATOM 741 C C . ILE A 1 93 ? 20.174 -2.179 -36.472 1.00 98.38 93 ILE A C 1
ATOM 743 O O . ILE A 1 93 ? 19.354 -1.670 -35.714 1.00 98.38 93 ILE A O 1
ATOM 747 N N . ARG A 1 94 ? 20.151 -3.486 -36.763 1.00 97.81 94 ARG A N 1
ATOM 748 C CA . ARG A 1 94 ? 19.107 -4.387 -36.245 1.00 97.81 94 ARG A CA 1
ATOM 749 C C . ARG A 1 94 ? 19.090 -4.446 -34.717 1.00 97.81 94 ARG A C 1
ATOM 751 O O . ARG A 1 94 ? 18.015 -4.467 -34.124 1.00 97.81 94 ARG A O 1
ATOM 758 N N . GLU A 1 95 ? 20.259 -4.467 -34.079 1.00 98.00 95 GLU A N 1
ATOM 759 C CA . GLU A 1 95 ? 20.393 -4.453 -32.617 1.00 98.00 95 GLU A CA 1
ATOM 760 C C . GLU A 1 95 ? 19.803 -3.169 -32.009 1.00 98.00 95 GLU A C 1
ATOM 762 O O . GLU A 1 95 ? 18.999 -3.225 -31.073 1.00 98.00 95 GLU A O 1
ATOM 767 N N . VAL A 1 96 ? 20.151 -2.009 -32.572 1.00 98.00 96 VAL A N 1
ATOM 768 C CA . VAL A 1 96 ? 19.646 -0.704 -32.120 1.00 98.00 96 VAL A CA 1
ATOM 769 C C . VAL A 1 96 ? 18.148 -0.560 -32.397 1.00 98.00 96 VAL A C 1
ATOM 771 O O . VAL A 1 96 ? 17.407 -0.092 -31.540 1.00 98.00 96 VAL A O 1
ATOM 774 N N . GLU A 1 97 ? 17.655 -1.013 -33.546 1.00 98.12 97 GLU A N 1
ATOM 775 C CA . GLU A 1 97 ? 16.220 -1.009 -33.843 1.00 98.12 97 GLU A CA 1
ATOM 776 C C . GLU A 1 97 ? 15.432 -1.913 -32.889 1.00 98.12 97 GLU A C 1
ATOM 778 O O . GLU A 1 97 ? 14.340 -1.550 -32.440 1.00 98.12 97 GLU A O 1
ATOM 783 N N . ALA A 1 98 ? 15.970 -3.088 -32.551 1.00 97.62 98 ALA A N 1
ATOM 784 C CA . ALA A 1 98 ? 15.347 -3.996 -31.597 1.00 97.62 98 ALA A CA 1
ATOM 785 C C . ALA A 1 98 ? 15.287 -3.381 -30.190 1.00 97.62 98 ALA A C 1
ATOM 787 O O . ALA A 1 98 ? 14.241 -3.451 -29.533 1.00 97.62 98 ALA A O 1
ATOM 788 N N . SER A 1 99 ? 16.369 -2.738 -29.738 1.00 97.44 99 SER A N 1
ATOM 789 C CA . SER A 1 99 ? 16.402 -2.060 -28.439 1.00 97.44 99 SER A CA 1
ATOM 790 C C .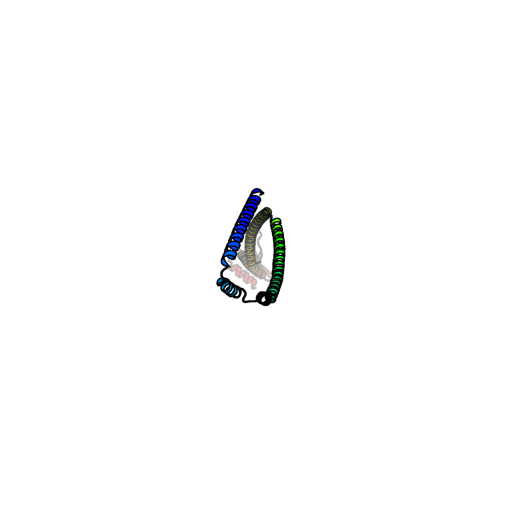 SER A 1 99 ? 15.468 -0.847 -28.404 1.00 97.44 99 SER A C 1
ATOM 792 O O . SER A 1 99 ? 14.694 -0.713 -27.454 1.00 97.44 99 SER A O 1
ATOM 794 N N . LEU A 1 100 ? 15.426 -0.042 -29.471 1.00 98.12 100 LEU A N 1
ATOM 795 C CA . LEU A 1 100 ? 14.498 1.080 -29.626 1.00 98.12 100 LEU A CA 1
ATOM 796 C C . LEU A 1 100 ? 13.039 0.612 -29.555 1.00 98.12 100 LEU A C 1
ATOM 798 O O . LEU A 1 100 ? 12.236 1.182 -28.818 1.00 98.12 100 LEU A O 1
ATOM 802 N N . ARG A 1 101 ? 12.685 -0.460 -30.278 1.00 97.88 101 ARG A N 1
ATOM 803 C CA . ARG A 1 101 ? 11.330 -1.037 -30.241 1.00 97.88 101 ARG A CA 1
ATOM 804 C C . ARG A 1 101 ? 10.965 -1.530 -28.843 1.00 97.88 101 ARG A C 1
ATOM 806 O O . ARG A 1 101 ? 9.826 -1.343 -28.418 1.00 97.88 101 ARG A O 1
ATOM 813 N N . LYS A 1 102 ? 11.907 -2.146 -28.123 1.00 97.88 102 LYS A N 1
ATOM 814 C CA . LYS A 1 102 ? 11.696 -2.588 -26.739 1.00 97.88 102 LYS A CA 1
ATOM 815 C C . LYS A 1 102 ? 11.443 -1.397 -25.812 1.00 97.88 102 LYS A C 1
ATOM 817 O O . LYS A 1 102 ? 10.429 -1.396 -25.118 1.00 97.88 102 LYS A O 1
ATOM 822 N N . LEU A 1 103 ? 12.303 -0.379 -25.851 1.00 97.38 103 LEU A N 1
ATOM 823 C CA . LEU A 1 103 ? 12.158 0.830 -25.033 1.00 97.38 103 LEU A CA 1
ATOM 824 C C . LEU A 1 103 ? 10.863 1.582 -25.348 1.00 97.38 103 LEU A C 1
ATOM 826 O O . LEU A 1 103 ? 10.164 2.000 -24.435 1.00 97.38 103 LEU A O 1
ATOM 830 N N . SER A 1 104 ? 10.497 1.696 -26.625 1.00 97.94 104 SER A N 1
ATOM 831 C CA . SER A 1 104 ? 9.248 2.336 -27.048 1.00 97.94 104 SER A CA 1
ATOM 832 C C . SER A 1 104 ? 8.014 1.628 -26.474 1.00 97.94 104 SER A C 1
ATOM 834 O O . SER A 1 104 ? 7.103 2.286 -25.972 1.00 97.94 104 SER A O 1
ATOM 836 N N . ARG A 1 105 ? 7.999 0.286 -26.467 1.00 97.62 105 ARG A N 1
ATOM 837 C CA . ARG A 1 105 ? 6.925 -0.493 -25.826 1.00 97.62 105 ARG A CA 1
ATOM 838 C C . ARG A 1 105 ? 6.894 -0.285 -24.312 1.00 97.62 105 ARG A C 1
ATOM 840 O O . ARG A 1 105 ? 5.813 -0.119 -23.757 1.00 97.62 105 ARG A O 1
ATOM 847 N N . GLN A 1 106 ? 8.057 -0.275 -23.657 1.00 97.62 106 GLN A N 1
ATOM 848 C CA . GLN A 1 106 ? 8.157 -0.039 -22.213 1.00 97.62 106 GLN A CA 1
ATOM 849 C C . GLN A 1 106 ? 7.665 1.357 -21.833 1.00 97.62 106 GLN A C 1
ATOM 851 O O . GLN A 1 106 ? 6.858 1.478 -20.919 1.00 97.62 106 GLN A O 1
ATOM 856 N N . LEU A 1 107 ? 8.087 2.388 -22.568 1.00 97.69 107 LEU A N 1
ATOM 857 C CA . LEU A 1 107 ? 7.632 3.762 -22.372 1.00 97.69 107 LEU A CA 1
ATOM 858 C C . LEU A 1 107 ? 6.118 3.846 -22.522 1.00 97.69 107 LEU A C 1
ATOM 860 O O . LEU A 1 107 ? 5.460 4.400 -21.651 1.00 97.69 107 LEU A O 1
ATOM 864 N N . LYS A 1 108 ? 5.553 3.246 -23.575 1.00 97.50 108 LYS A N 1
ATOM 865 C CA . LYS A 1 108 ? 4.102 3.252 -23.775 1.00 97.50 108 LYS A CA 1
ATOM 866 C C . LYS A 1 108 ? 3.361 2.590 -22.611 1.00 97.50 108 LYS A C 1
ATOM 868 O O . LYS A 1 108 ? 2.396 3.164 -22.132 1.00 97.50 108 LYS A O 1
ATOM 873 N N . SER A 1 109 ? 3.845 1.445 -22.126 1.00 97.38 109 SER A N 1
ATOM 874 C CA . SER A 1 109 ? 3.269 0.767 -20.955 1.00 97.38 109 SER A CA 1
ATOM 875 C C . SER A 1 109 ? 3.376 1.595 -19.671 1.00 97.38 109 SER A C 1
ATOM 877 O O . SER A 1 109 ? 2.456 1.583 -18.862 1.00 97.38 109 SER A O 1
ATOM 879 N N . LEU A 1 110 ? 4.497 2.286 -19.454 1.00 96.94 110 LEU A N 1
ATOM 880 C CA . LEU A 1 110 ? 4.694 3.152 -18.288 1.00 96.94 110 LEU A CA 1
ATOM 881 C C . LEU A 1 110 ? 3.839 4.419 -18.372 1.00 96.94 110 LEU A C 1
ATOM 883 O O . LEU A 1 110 ? 3.289 4.837 -17.362 1.00 96.94 110 LEU A O 1
ATOM 887 N N . SER A 1 111 ? 3.688 4.998 -19.565 1.00 96.69 111 SER A N 1
ATOM 888 C CA . SER A 1 111 ? 2.808 6.147 -19.804 1.00 96.69 111 SER A CA 1
ATOM 889 C C . SER A 1 111 ? 1.361 5.791 -19.498 1.00 96.69 111 SER A C 1
ATOM 891 O O . SER A 1 111 ? 0.716 6.511 -18.748 1.00 96.69 111 SER A O 1
ATOM 893 N N . THR A 1 112 ? 0.870 4.649 -19.995 1.00 96.12 112 THR A N 1
ATOM 894 C CA . THR A 1 112 ? -0.503 4.209 -19.709 1.00 96.12 112 THR A CA 1
ATOM 895 C C . THR A 1 112 ? -0.702 3.927 -18.223 1.00 96.12 112 THR A C 1
ATOM 897 O O . THR A 1 112 ? -1.689 4.373 -17.659 1.00 96.12 112 THR A O 1
ATOM 900 N N . GLN A 1 113 ? 0.258 3.271 -17.558 1.00 94.44 113 GLN A N 1
ATOM 901 C CA . GLN A 1 113 ? 0.200 3.059 -16.104 1.00 94.44 113 GLN A CA 1
ATOM 902 C C . GLN A 1 113 ? 0.196 4.378 -15.325 1.00 94.44 113 GLN A C 1
ATOM 904 O O . GLN A 1 113 ? -0.504 4.503 -14.325 1.00 94.44 113 GLN A O 1
ATOM 909 N N . HIS A 1 114 ? 0.979 5.363 -15.765 1.00 93.44 114 HIS A N 1
ATOM 910 C CA . HIS A 1 114 ? 1.012 6.677 -15.140 1.00 93.44 114 HIS A CA 1
ATOM 911 C C . HIS A 1 114 ? -0.310 7.424 -15.335 1.00 93.44 114 HIS A C 1
ATOM 913 O O . HIS A 1 114 ? -0.851 7.950 -14.369 1.00 93.44 114 HIS A O 1
ATOM 919 N N . GLU A 1 115 ? -0.855 7.434 -16.551 1.00 91.56 115 GLU A N 1
ATOM 920 C CA . GLU A 1 115 ? -2.154 8.039 -16.857 1.00 91.56 115 GLU A CA 1
ATOM 921 C C . GLU A 1 115 ? -3.285 7.376 -16.064 1.00 91.56 115 GLU A C 1
ATOM 923 O O . GLU A 1 115 ? -4.111 8.077 -15.486 1.00 91.56 115 GLU A O 1
ATOM 928 N N . GLU A 1 116 ? -3.290 6.045 -15.960 1.00 89.81 116 GLU A N 1
ATOM 929 C CA . GLU A 1 116 ? -4.228 5.298 -15.117 1.00 89.81 116 GLU A CA 1
ATOM 930 C C . GLU A 1 116 ? -4.071 5.667 -13.638 1.00 89.81 116 GLU A C 1
ATOM 932 O O . GLU A 1 116 ? -5.061 5.961 -12.973 1.00 89.81 116 GLU A O 1
ATOM 937 N N . ALA A 1 117 ? -2.841 5.713 -13.117 1.00 86.75 117 ALA A N 1
ATOM 938 C CA . ALA A 1 117 ? -2.586 6.086 -11.727 1.00 86.75 117 ALA A CA 1
ATOM 939 C C . ALA A 1 117 ? -3.023 7.527 -11.424 1.00 86.75 117 ALA A C 1
ATOM 941 O O . ALA A 1 117 ? -3.623 7.774 -10.382 1.00 86.75 117 ALA A O 1
ATOM 942 N N . VAL A 1 118 ? -2.771 8.468 -12.337 1.00 85.69 118 VAL A N 1
ATOM 943 C CA . VAL A 1 118 ? -3.214 9.865 -12.215 1.00 85.69 118 VAL A CA 1
ATOM 944 C C . VAL A 1 118 ? -4.737 9.969 -12.315 1.00 85.69 118 VAL A C 1
ATOM 946 O O . VAL A 1 118 ? -5.340 10.713 -11.548 1.00 85.69 118 VAL A O 1
ATOM 949 N N . ALA A 1 119 ? -5.375 9.213 -13.211 1.00 81.44 119 ALA A N 1
ATOM 950 C CA . ALA A 1 119 ? -6.829 9.204 -13.356 1.00 81.44 119 ALA A CA 1
ATOM 951 C C . ALA A 1 119 ? -7.542 8.585 -12.141 1.00 81.44 119 ALA A C 1
ATOM 953 O O . ALA A 1 119 ? -8.611 9.052 -11.752 1.00 81.44 119 ALA A O 1
ATOM 954 N N . VAL A 1 120 ? -6.957 7.547 -11.534 1.00 79.38 120 VAL A N 1
ATOM 955 C CA . VAL A 1 120 ? -7.453 6.943 -10.287 1.00 79.38 120 VAL A CA 1
ATOM 956 C C . VAL A 1 120 ? -7.216 7.876 -9.097 1.00 79.38 120 VAL A C 1
ATOM 958 O O . VAL A 1 120 ? -8.062 7.973 -8.207 1.00 79.38 120 VAL A O 1
ATOM 961 N N . HIS A 1 121 ? -6.086 8.583 -9.075 1.00 76.75 121 HIS A N 1
ATOM 962 C CA . HIS A 1 121 ? -5.704 9.461 -7.978 1.00 76.75 121 HIS A CA 1
ATOM 963 C C . HIS A 1 121 ? -6.301 10.871 -8.131 1.00 76.75 121 HIS A C 1
ATOM 965 O O . HIS A 1 121 ? -5.618 11.848 -8.448 1.00 76.75 121 HIS A O 1
ATOM 971 N N . ASP A 1 122 ? -7.589 11.000 -7.820 1.00 78.88 122 ASP A N 1
ATOM 972 C CA . ASP A 1 122 ? -8.207 12.300 -7.563 1.00 78.88 122 ASP A CA 1
ATOM 973 C C . ASP A 1 122 ? -7.791 12.788 -6.164 1.00 78.88 122 ASP A C 1
ATOM 975 O O . ASP A 1 122 ? -8.335 12.368 -5.139 1.00 78.88 122 ASP A O 1
ATOM 979 N N . SER A 1 123 ? -6.783 13.665 -6.118 1.00 77.94 123 SER A N 1
ATOM 980 C CA . SER A 1 123 ? -6.222 14.181 -4.863 1.00 77.94 123 SER A CA 1
ATOM 981 C C . SER A 1 123 ? -7.269 14.859 -3.971 1.00 77.94 123 SER A C 1
ATOM 983 O O . SER A 1 123 ? -7.081 14.881 -2.755 1.00 77.94 123 SER A O 1
ATOM 985 N N . SER A 1 124 ? -8.348 15.406 -4.546 1.00 82.88 124 SER A N 1
ATOM 986 C CA . SER A 1 124 ? -9.431 16.023 -3.773 1.00 82.88 124 SER A CA 1
ATOM 987 C C . SER A 1 124 ? -10.263 14.958 -3.067 1.00 82.88 124 SER A C 1
ATOM 989 O O . SER A 1 124 ? -10.457 15.035 -1.857 1.00 82.88 124 SER A O 1
ATOM 991 N N . LYS A 1 125 ? -10.675 13.908 -3.792 1.00 82.75 125 LYS A N 1
ATOM 992 C CA . LYS A 1 125 ? -11.425 12.785 -3.205 1.00 82.75 125 LYS A CA 1
ATOM 993 C C . LYS A 1 125 ? -10.619 12.051 -2.144 1.00 82.75 125 LYS A C 1
ATOM 995 O O . LYS A 1 125 ? -11.174 11.679 -1.117 1.00 82.75 125 LYS A O 1
ATOM 1000 N N . HIS A 1 126 ? -9.316 11.875 -2.361 1.00 84.75 126 HIS A N 1
ATOM 1001 C CA . HIS A 1 126 ? -8.454 11.246 -1.364 1.00 84.75 126 HIS A CA 1
ATOM 1002 C C . HIS A 1 126 ? -8.346 12.089 -0.085 1.00 84.75 126 HIS A C 1
ATOM 1004 O O . HIS A 1 126 ? -8.473 11.559 1.016 1.00 84.75 126 HIS A O 1
ATOM 1010 N N . ALA A 1 127 ? -8.174 13.409 -0.213 1.00 89.31 127 ALA A N 1
ATOM 1011 C CA . ALA A 1 127 ? -8.161 14.309 0.937 1.00 89.31 127 ALA A CA 1
ATOM 1012 C C . ALA A 1 127 ? -9.507 14.302 1.688 1.00 89.31 127 ALA A C 1
ATOM 1014 O O . ALA A 1 127 ? -9.528 14.242 2.917 1.00 89.31 127 ALA A O 1
ATOM 1015 N N . GLU A 1 128 ? -10.630 14.301 0.964 1.00 90.50 128 GLU A N 1
ATOM 1016 C CA . GLU A 1 128 ? -11.968 14.166 1.550 1.00 90.50 128 GLU A CA 1
ATOM 1017 C C . GLU A 1 128 ? -12.140 12.833 2.290 1.00 90.50 128 GLU A C 1
ATOM 1019 O O . GLU A 1 128 ? -12.658 12.813 3.408 1.00 90.50 128 GLU A O 1
ATOM 1024 N N . GLU A 1 129 ? -11.681 11.723 1.708 1.00 90.88 129 GLU A N 1
ATOM 1025 C CA . GLU A 1 129 ? -11.735 10.398 2.328 1.00 90.88 129 GLU A CA 1
ATOM 1026 C C . GLU A 1 129 ? -10.891 10.332 3.607 1.00 90.88 129 GLU A C 1
ATOM 1028 O O . GLU A 1 129 ? -11.369 9.822 4.621 1.00 90.88 129 GLU A O 1
ATOM 1033 N N . ILE A 1 130 ? -9.686 10.915 3.608 1.00 92.38 130 ILE A N 1
ATOM 1034 C CA . ILE A 1 130 ? -8.843 11.021 4.809 1.00 92.38 130 ILE A CA 1
ATOM 1035 C C . ILE A 1 130 ? -9.587 11.769 5.916 1.00 92.38 130 ILE A C 1
ATOM 1037 O O . ILE A 1 130 ? -9.695 11.264 7.033 1.00 92.38 130 ILE A O 1
ATOM 1041 N N . VAL A 1 131 ? -10.167 12.934 5.611 1.00 95.81 131 VAL A N 1
ATOM 1042 C CA . VAL A 1 131 ? -10.920 13.720 6.600 1.00 95.81 131 VAL A CA 1
ATOM 1043 C C . VAL A 1 131 ? -12.129 12.932 7.120 1.00 95.81 131 VAL A C 1
ATOM 1045 O O . VAL A 1 131 ? -12.405 12.919 8.323 1.00 95.81 131 VAL A O 1
ATOM 1048 N N . GLN A 1 132 ? -12.846 12.215 6.250 1.00 95.69 132 GLN A N 1
ATOM 1049 C CA . GLN A 1 132 ? -13.948 11.348 6.672 1.00 95.69 132 GLN A CA 1
ATOM 1050 C C . GLN A 1 132 ? -13.475 10.215 7.590 1.00 95.69 132 GLN A C 1
ATOM 1052 O O . GLN A 1 132 ? -14.134 9.931 8.594 1.00 95.69 132 GLN A O 1
ATOM 1057 N N . LEU A 1 133 ? -12.352 9.569 7.284 1.00 96.31 133 LEU A N 1
ATOM 1058 C CA . LEU A 1 133 ? -11.783 8.520 8.129 1.00 96.31 133 LEU A CA 1
ATOM 1059 C C . LEU A 1 133 ? -11.314 9.073 9.476 1.00 96.31 133 LEU A C 1
ATOM 1061 O O . LEU A 1 133 ? -11.597 8.452 10.499 1.00 96.31 133 LEU A O 1
ATOM 1065 N N . ASP A 1 134 ? -10.711 10.258 9.512 1.00 97.38 134 ASP A N 1
ATOM 1066 C CA . ASP A 1 134 ? -10.299 10.908 10.758 1.00 97.38 134 ASP A CA 1
ATOM 1067 C C . ASP A 1 134 ? -11.498 11.253 11.647 1.00 97.38 134 ASP A C 1
ATOM 1069 O O . ASP A 1 134 ? -11.486 10.980 12.852 1.00 97.38 134 ASP A O 1
ATOM 1073 N N . THR A 1 135 ? -12.592 11.759 11.068 1.00 96.44 135 THR A N 1
ATOM 1074 C CA . THR A 1 135 ? -13.822 11.997 11.842 1.00 96.44 135 THR A CA 1
ATOM 1075 C C . THR A 1 135 ? -14.432 10.697 12.371 1.00 96.44 135 THR A C 1
ATOM 1077 O O . THR A 1 135 ? -14.900 10.661 13.511 1.00 96.44 135 THR A O 1
ATOM 1080 N N . LYS A 1 136 ? -14.406 9.606 11.589 1.00 97.38 136 LYS A N 1
ATOM 1081 C CA . LYS A 1 136 ? -14.860 8.279 12.042 1.00 97.38 136 LYS A CA 1
ATOM 1082 C C . LYS A 1 136 ? -13.971 7.744 13.160 1.00 97.38 136 LYS A C 1
ATOM 1084 O O . LYS A 1 136 ? -14.498 7.286 14.169 1.00 97.38 136 LYS A O 1
ATOM 1089 N N . LYS A 1 137 ? -12.649 7.858 13.023 1.00 97.94 137 LYS A N 1
ATOM 1090 C CA . LYS A 1 137 ? -11.672 7.469 14.045 1.00 97.94 137 LYS A CA 1
ATOM 1091 C C . LYS A 1 137 ? -11.927 8.210 15.354 1.00 97.94 137 LYS A C 1
ATOM 1093 O O . LYS A 1 137 ? -11.976 7.573 16.401 1.00 97.94 137 LYS A O 1
ATOM 1098 N N . PHE A 1 138 ? -12.162 9.522 15.299 1.00 97.31 138 PHE A N 1
ATOM 1099 C CA . PHE A 1 138 ? -12.471 10.311 16.491 1.00 97.31 138 PHE A CA 1
ATOM 1100 C C . PHE A 1 138 ? -13.792 9.885 17.147 1.00 97.31 138 PHE A C 1
ATOM 1102 O O . PHE A 1 138 ? -13.858 9.740 18.365 1.00 97.31 138 PHE A O 1
ATOM 1109 N N . ARG A 1 139 ? -14.841 9.626 16.353 1.00 97.50 139 ARG A N 1
ATOM 1110 C CA . ARG A 1 139 ? -16.129 9.132 16.874 1.00 97.50 139 ARG A CA 1
ATOM 1111 C C . ARG A 1 139 ? -16.004 7.765 17.538 1.00 97.50 139 ARG A C 1
ATOM 1113 O O 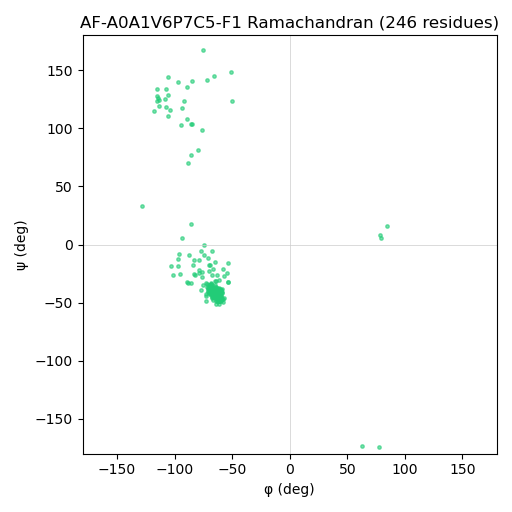. ARG A 1 139 ? -16.560 7.576 18.612 1.00 97.50 139 ARG A O 1
ATOM 1120 N N . ILE A 1 140 ? -15.278 6.837 16.916 1.00 97.69 140 ILE A N 1
ATOM 1121 C CA . ILE A 1 140 ? -15.057 5.495 17.465 1.00 97.69 140 ILE A CA 1
ATOM 1122 C C . ILE A 1 140 ? -14.240 5.580 18.754 1.00 97.69 140 ILE A C 1
ATOM 1124 O O . ILE A 1 140 ? -14.623 4.966 19.739 1.00 97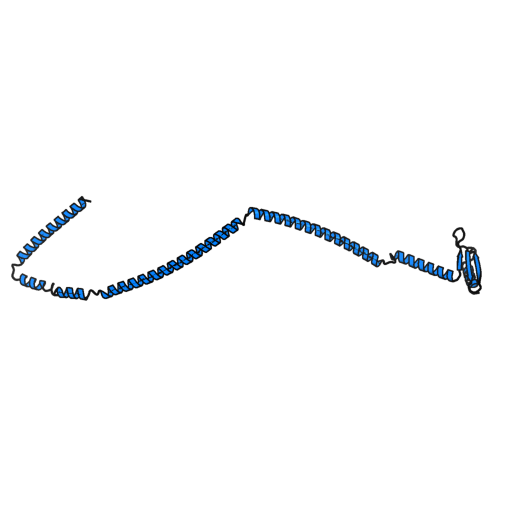.69 140 ILE A O 1
ATOM 1128 N N . ALA A 1 141 ? -13.168 6.375 18.777 1.00 97.81 141 ALA A N 1
ATOM 1129 C CA . ALA A 1 141 ? -12.363 6.568 19.981 1.00 97.81 141 ALA A CA 1
ATOM 1130 C C . ALA A 1 141 ? -13.187 7.168 21.132 1.00 97.81 141 ALA A C 1
ATOM 1132 O O . ALA A 1 141 ? -13.087 6.707 22.264 1.00 97.81 141 ALA A O 1
ATOM 1133 N N . LYS A 1 142 ? -14.051 8.150 20.838 1.00 97.94 142 LYS A N 1
ATOM 1134 C CA . LYS A 1 142 ? -14.968 8.718 21.831 1.00 97.94 142 LYS A CA 1
ATOM 1135 C C . LYS A 1 142 ? -15.951 7.670 22.363 1.00 97.94 142 LYS A C 1
ATOM 1137 O O . LYS A 1 142 ? -16.092 7.550 23.571 1.00 97.94 142 LYS A O 1
ATOM 1142 N N . ALA A 1 143 ? -16.592 6.906 21.479 1.00 97.69 143 ALA A N 1
ATOM 1143 C CA . ALA A 1 143 ? -17.530 5.858 21.879 1.00 97.69 143 ALA A CA 1
ATOM 1144 C C . ALA A 1 143 ? -16.848 4.741 22.688 1.00 97.69 143 ALA A C 1
ATOM 1146 O O . ALA A 1 143 ? -17.421 4.254 23.654 1.00 97.69 143 ALA A O 1
ATOM 1147 N N . ALA A 1 144 ? -15.620 4.359 22.326 1.00 97.44 144 ALA A N 1
ATOM 1148 C CA . ALA A 1 144 ? -14.828 3.400 23.090 1.00 97.44 144 ALA A CA 1
ATOM 1149 C C . ALA A 1 144 ? -14.530 3.926 24.500 1.00 97.44 144 ALA A C 1
ATOM 1151 O O . ALA A 1 144 ? -14.779 3.217 25.464 1.00 97.44 144 ALA A O 1
ATOM 1152 N N . SER A 1 145 ? -14.110 5.188 24.625 1.00 97.81 145 SER A N 1
ATOM 1153 C CA . SER A 1 145 ? -13.865 5.812 25.929 1.00 97.81 145 SER A CA 1
ATOM 1154 C C . SER A 1 145 ? -15.137 5.916 26.784 1.00 97.81 145 SER A C 1
ATOM 1156 O O . SER A 1 145 ? -15.083 5.678 27.985 1.00 97.81 145 SER A O 1
ATOM 1158 N N . GLU A 1 146 ? -16.293 6.222 26.187 1.00 97.56 146 GLU A N 1
ATOM 1159 C CA . GLU A 1 146 ? -17.583 6.216 26.898 1.00 97.56 146 GLU A CA 1
ATOM 1160 C C . GLU A 1 146 ? -17.959 4.809 27.393 1.00 97.56 146 GLU A C 1
ATOM 1162 O O . GLU A 1 146 ? -18.434 4.661 28.518 1.00 97.56 146 GLU A O 1
ATOM 1167 N N . LEU A 1 147 ? -17.716 3.772 26.583 1.00 97.56 147 LEU A N 1
ATOM 1168 C CA . LEU A 1 147 ? -17.951 2.379 26.971 1.00 97.56 147 LEU A CA 1
ATOM 1169 C C . LEU A 1 147 ? -16.970 1.889 28.043 1.00 97.56 147 LEU A C 1
ATOM 1171 O O . LEU A 1 147 ? -17.379 1.135 28.917 1.00 97.56 147 LEU A O 1
ATOM 1175 N N . GLU A 1 148 ? -15.707 2.313 27.997 1.00 97.62 148 GLU A N 1
ATOM 1176 C CA . GLU A 1 148 ? -14.708 2.008 29.029 1.00 97.62 148 GLU A CA 1
ATOM 1177 C C . GLU A 1 148 ? -15.138 2.581 30.385 1.00 97.62 148 GLU A C 1
ATOM 1179 O O . GLU A 1 148 ? -15.193 1.843 31.366 1.00 97.62 148 GLU A O 1
ATOM 1184 N N . VAL A 1 149 ? -15.553 3.852 30.425 1.00 97.81 149 VAL A N 1
ATOM 1185 C CA . VAL A 1 149 ? -16.057 4.493 31.654 1.00 97.81 149 VAL A CA 1
ATOM 1186 C C . VAL A 1 149 ? -17.296 3.776 32.199 1.00 97.81 149 VAL A C 1
ATOM 1188 O O . VAL A 1 149 ? -17.418 3.574 33.407 1.00 97.81 149 VAL A O 1
ATOM 1191 N N . GLU A 1 150 ? -18.223 3.371 31.329 1.00 97.44 150 GLU A N 1
ATOM 1192 C CA . GLU A 1 150 ? -19.414 2.633 31.756 1.00 97.44 150 GLU A CA 1
ATOM 1193 C C . GLU A 1 150 ? -19.077 1.211 32.235 1.00 97.44 150 GLU A C 1
ATOM 1195 O O . GLU A 1 150 ? -19.682 0.736 33.196 1.00 97.44 150 GLU A O 1
ATOM 1200 N N . SER A 1 151 ? -18.089 0.546 31.625 1.00 96.75 151 SER A N 1
ATOM 1201 C CA . SER A 1 151 ? -17.590 -0.756 32.086 1.00 96.75 151 SER A CA 1
ATOM 1202 C C . SER A 1 151 ? -16.980 -0.642 33.478 1.00 96.75 151 SER A C 1
ATOM 1204 O O . SER A 1 151 ? -17.364 -1.399 34.363 1.00 96.75 151 SER A O 1
ATOM 1206 N N . GLU A 1 152 ? -16.109 0.345 33.709 1.00 97.50 152 GLU A N 1
ATOM 1207 C CA . GLU A 1 152 ? -15.516 0.600 35.029 1.00 97.50 152 GLU A CA 1
ATOM 1208 C C . GLU A 1 152 ? -16.597 0.885 36.085 1.00 97.50 152 GLU A C 1
ATOM 1210 O O . GLU A 1 152 ? -16.544 0.374 37.208 1.00 97.50 152 GLU A O 1
ATOM 1215 N N . ARG A 1 153 ? -17.633 1.653 35.719 1.00 97.62 153 ARG A N 1
ATOM 1216 C CA . ARG A 1 153 ? -18.783 1.926 36.589 1.00 97.62 153 ARG A CA 1
ATOM 1217 C C . ARG A 1 153 ? -19.532 0.641 36.948 1.00 97.62 153 ARG A C 1
ATOM 1219 O O . ARG A 1 153 ? -19.754 0.382 38.131 1.00 97.62 153 ARG A O 1
ATOM 1226 N N . LEU A 1 154 ? -19.902 -0.170 35.958 1.00 97.19 154 LEU A N 1
ATOM 1227 C CA . LEU A 1 154 ? -20.624 -1.430 36.169 1.00 97.19 154 LEU A CA 1
ATOM 1228 C C . LEU A 1 154 ? -19.785 -2.463 36.931 1.00 97.19 154 LEU A C 1
ATOM 1230 O O . LEU A 1 154 ? -20.318 -3.183 37.771 1.00 97.19 154 LEU A O 1
ATOM 1234 N N . GLU A 1 155 ? -18.477 -2.521 36.688 1.00 97.25 155 GLU A N 1
ATOM 1235 C CA . GLU A 1 155 ? -17.548 -3.367 37.440 1.00 97.25 155 GLU A CA 1
ATOM 1236 C C . GLU A 1 155 ? -17.497 -2.962 38.914 1.00 97.25 155 GLU A C 1
ATOM 1238 O O . GLU A 1 155 ? -17.578 -3.831 39.783 1.00 97.25 155 GLU A O 1
ATOM 1243 N N . SER A 1 156 ? -17.466 -1.658 39.211 1.00 97.00 156 SER A N 1
ATOM 1244 C CA . SER A 1 156 ? -17.537 -1.172 40.594 1.00 97.00 156 SER A CA 1
ATOM 1245 C C . SER A 1 156 ? -18.859 -1.548 41.281 1.00 97.00 156 SER A C 1
ATOM 1247 O O . SER A 1 156 ? -18.864 -1.945 42.447 1.00 97.00 156 SER A O 1
ATOM 1249 N N . GLU A 1 157 ? -19.986 -1.494 40.560 1.00 97.31 157 GLU A N 1
ATOM 1250 C CA . GLU A 1 157 ? -21.291 -1.921 41.079 1.00 97.31 157 GLU A CA 1
ATOM 1251 C C . GLU A 1 157 ? -21.349 -3.427 41.324 1.00 97.31 157 GLU A C 1
ATOM 1253 O O . GLU A 1 157 ? -21.868 -3.861 42.355 1.00 97.31 157 GLU A O 1
ATOM 1258 N N . LEU A 1 158 ? -20.794 -4.225 40.409 1.00 96.69 158 LEU A N 1
ATOM 1259 C CA . LEU A 1 158 ? -20.693 -5.669 40.586 1.00 96.69 158 LEU A CA 1
ATOM 1260 C C . LEU A 1 158 ? -19.833 -6.029 41.790 1.00 96.69 158 LEU A C 1
ATOM 1262 O O . LEU A 1 158 ? -20.205 -6.940 42.525 1.00 96.69 158 LEU A O 1
ATOM 1266 N N . GLU A 1 159 ? -18.722 -5.332 42.011 1.00 97.44 159 GLU A N 1
ATOM 1267 C CA . GLU A 1 159 ? -17.863 -5.596 43.161 1.00 97.44 159 GLU A CA 1
ATOM 1268 C C . GLU A 1 159 ? -18.576 -5.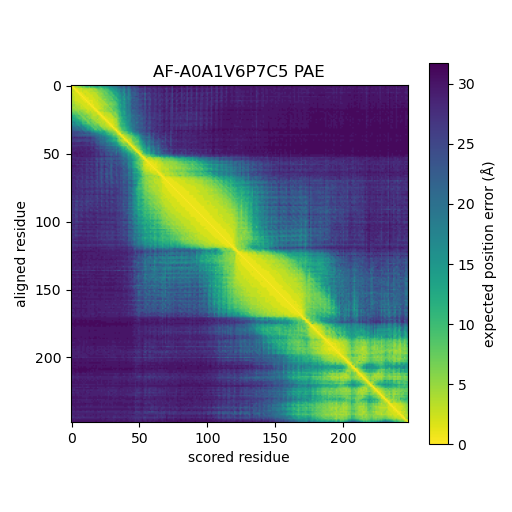263 44.477 1.00 97.44 159 GLU A C 1
ATOM 1270 O O . GLU A 1 159 ? -18.631 -6.107 45.368 1.00 97.44 159 GLU A O 1
ATOM 1275 N N . MET A 1 160 ? -19.255 -4.112 44.560 1.00 96.75 160 MET A N 1
ATOM 1276 C CA . MET A 1 160 ? -20.081 -3.768 45.727 1.00 96.75 160 MET A CA 1
ATOM 1277 C C . MET A 1 160 ? -21.199 -4.789 45.987 1.00 96.75 160 MET A C 1
ATOM 1279 O O . MET A 1 160 ? -21.539 -5.073 47.135 1.00 96.75 160 MET A O 1
ATOM 1283 N N . LEU A 1 161 ? -21.832 -5.315 44.934 1.00 95.62 161 LEU A N 1
ATOM 1284 C CA . LEU A 1 161 ? -22.884 -6.324 45.072 1.00 95.62 161 LEU A CA 1
ATOM 1285 C C . LEU A 1 161 ? -22.325 -7.686 45.486 1.00 95.62 161 LEU A C 1
ATOM 1287 O O . LEU A 1 161 ? -22.965 -8.373 46.278 1.00 95.62 161 LEU A O 1
ATOM 1291 N N . LYS A 1 162 ? -21.146 -8.067 44.986 1.00 96.25 162 LYS A N 1
ATOM 1292 C CA . LYS A 1 162 ? -20.444 -9.281 45.416 1.00 96.25 162 LYS A CA 1
ATOM 1293 C C . LYS A 1 162 ? -20.021 -9.196 46.873 1.00 96.25 162 LYS A C 1
ATOM 1295 O O . LYS A 1 162 ? -20.210 -10.172 47.584 1.00 96.25 162 LYS A O 1
ATOM 1300 N N . GLU A 1 163 ? -19.509 -8.052 47.319 1.00 96.06 163 GLU A N 1
ATOM 1301 C CA . GLU A 1 163 ? -19.156 -7.827 48.724 1.00 96.06 163 GLU A CA 1
ATOM 1302 C C . GLU A 1 163 ? -20.394 -7.963 49.619 1.00 96.06 163 GLU A C 1
ATOM 1304 O O . GLU A 1 163 ? -20.399 -8.771 50.540 1.00 96.06 163 GLU A O 1
ATOM 1309 N N . LYS A 1 164 ? -21.507 -7.302 49.269 1.00 92.69 164 LYS A N 1
ATOM 1310 C CA . LYS A 1 164 ? -22.782 -7.453 49.997 1.00 92.69 164 LYS A CA 1
ATOM 1311 C C . LYS A 1 164 ? -23.306 -8.886 50.004 1.00 92.69 164 LYS A C 1
ATOM 1313 O O . LYS A 1 164 ? -23.896 -9.323 50.988 1.00 92.69 164 LYS A O 1
ATOM 1318 N N . LEU A 1 165 ? -23.160 -9.600 48.891 1.00 91.38 165 LEU A N 1
ATOM 1319 C CA . LEU A 1 165 ? -23.558 -10.998 48.802 1.00 91.38 165 LEU A CA 1
ATOM 1320 C C . LEU A 1 165 ? -22.668 -11.866 49.696 1.00 91.38 165 LEU A C 1
ATOM 1322 O O . LEU A 1 165 ? -23.206 -12.682 50.433 1.00 91.38 165 LEU A O 1
ATOM 1326 N N . ALA A 1 166 ? -21.353 -11.644 49.699 1.00 91.38 166 ALA A N 1
ATOM 1327 C CA . ALA A 1 166 ? -20.419 -12.332 50.584 1.00 91.38 166 ALA A CA 1
ATOM 1328 C C . ALA A 1 166 ? -20.717 -12.038 52.064 1.00 91.38 166 ALA A C 1
ATOM 1330 O O . ALA A 1 166 ? -20.720 -12.961 52.878 1.00 91.38 166 ALA A O 1
ATOM 1331 N N . ASP A 1 167 ? -21.052 -10.791 52.408 1.00 88.69 167 ASP A N 1
ATOM 1332 C CA . ASP A 1 167 ? -21.487 -10.409 53.753 1.00 88.69 167 ASP A CA 1
ATOM 1333 C C . ASP A 1 167 ? -22.749 -11.180 54.162 1.00 88.69 167 ASP A C 1
ATOM 1335 O O . ASP A 1 167 ? -22.789 -11.776 55.238 1.00 88.69 167 ASP A O 1
ATOM 1339 N N . LEU A 1 168 ? -23.764 -11.240 53.294 1.00 86.19 168 LEU A N 1
ATOM 1340 C CA . LEU A 1 168 ? -25.007 -11.975 53.555 1.00 86.19 168 LEU A CA 1
ATOM 1341 C C . LEU A 1 168 ? -24.798 -13.495 53.624 1.00 86.19 168 LEU A C 1
ATOM 1343 O O . LEU A 1 168 ? -25.384 -14.158 54.479 1.00 86.19 168 LEU A O 1
ATOM 1347 N N . GLU A 1 169 ? -23.958 -14.058 52.757 1.00 86.44 169 GLU A N 1
ATOM 1348 C CA . GLU A 1 169 ? -23.582 -15.474 52.807 1.00 86.44 169 GLU A CA 1
ATOM 1349 C C . GLU A 1 169 ? -22.834 -15.801 54.105 1.00 86.44 169 GLU A C 1
ATOM 1351 O O . GLU A 1 169 ? -23.087 -16.846 54.706 1.00 86.44 169 GLU A O 1
ATOM 1356 N N . SER A 1 170 ? -21.973 -14.893 54.581 1.00 82.94 170 SER A N 1
ATOM 1357 C CA . SER A 1 170 ? -21.263 -15.042 55.856 1.00 82.94 170 SER A CA 1
ATOM 1358 C C . SER A 1 170 ? -22.190 -14.953 57.074 1.00 82.94 170 SER A C 1
ATOM 1360 O O . SER A 1 170 ? -21.978 -15.667 58.054 1.00 82.94 170 SER A O 1
ATOM 1362 N N . GLN A 1 171 ? -23.245 -14.133 57.000 1.00 81.19 171 GLN A N 1
ATOM 1363 C CA . GLN A 1 171 ? -24.281 -14.027 58.035 1.00 81.19 171 GLN A CA 1
ATOM 1364 C C . GLN A 1 171 ? -25.162 -15.290 58.106 1.00 81.19 171 GLN A C 1
ATOM 1366 O O . GLN A 1 171 ? -25.734 -15.590 59.153 1.00 81.19 171 GLN A O 1
ATOM 1371 N N . GLY A 1 172 ? -25.241 -16.077 57.027 1.00 71.38 172 GLY A N 1
ATOM 1372 C CA . GLY A 1 172 ? -25.962 -17.350 56.996 1.00 71.38 172 GLY A CA 1
ATOM 1373 C C . GLY A 1 172 ? -27.478 -17.232 57.240 1.00 71.38 172 GLY A C 1
ATOM 1374 O O . GLY A 1 172 ? -28.056 -16.152 57.324 1.00 71.38 172 GLY A O 1
ATOM 1375 N N . LEU A 1 173 ? -28.162 -18.380 57.351 1.00 64.31 173 LEU A N 1
ATOM 1376 C CA . LEU A 1 173 ? -29.620 -18.453 57.590 1.00 64.31 173 LEU A CA 1
ATOM 1377 C C . LEU A 1 173 ? -30.038 -18.004 59.004 1.00 64.31 173 LEU A C 1
ATOM 1379 O O . LEU A 1 173 ? -31.216 -17.731 59.244 1.00 64.31 173 LEU A O 1
ATOM 1383 N N . GLU A 1 174 ? -29.092 -17.952 59.942 1.00 60.75 174 GLU A N 1
ATOM 1384 C CA . GLU A 1 174 ? -29.333 -17.536 61.329 1.00 60.75 174 GLU A CA 1
ATOM 1385 C C . GLU A 1 174 ? -29.419 -16.013 61.501 1.00 60.75 174 GLU A C 1
ATOM 1387 O O . GLU A 1 174 ? -29.967 -15.559 62.508 1.00 60.75 174 GLU A O 1
ATOM 1392 N N . GLY A 1 175 ? -29.006 -15.241 60.489 1.00 62.88 175 G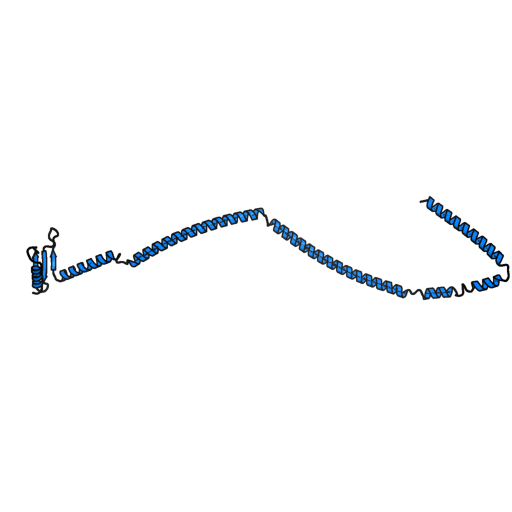LY A N 1
ATOM 1393 C CA . GLY A 1 175 ? -28.941 -13.785 60.557 1.00 62.88 175 GLY A CA 1
ATOM 1394 C C . GLY A 1 175 ? -27.724 -13.297 61.342 1.00 62.88 175 GLY A C 1
ATOM 1395 O O . GLY A 1 175 ? -26.866 -14.080 61.742 1.00 62.88 175 GLY A O 1
ATOM 1396 N N . ASP A 1 176 ? -27.651 -11.983 61.547 1.00 66.44 176 ASP A N 1
ATOM 1397 C CA . ASP A 1 176 ? -26.545 -11.325 62.247 1.00 66.44 176 ASP A CA 1
ATOM 1398 C C . ASP A 1 176 ? -26.247 -11.972 63.619 1.00 66.44 176 ASP A C 1
ATOM 1400 O O . ASP A 1 176 ? -27.142 -12.463 64.313 1.00 66.44 176 ASP A O 1
ATOM 1404 N N . GLU A 1 177 ? -24.982 -11.943 64.044 1.00 64.56 177 GLU A N 1
ATOM 1405 C CA . GLU A 1 177 ? -24.487 -12.548 65.293 1.00 64.56 177 GLU A CA 1
ATOM 1406 C C . GLU A 1 177 ? -25.286 -12.086 66.525 1.00 64.56 177 GLU A C 1
ATOM 1408 O O . GLU A 1 177 ? -25.484 -12.843 67.479 1.00 64.56 177 GLU A O 1
ATOM 1413 N N . ALA A 1 178 ? -25.793 -10.850 66.503 1.00 64.56 178 ALA A N 1
ATOM 1414 C CA . ALA A 1 178 ? -26.679 -10.323 67.536 1.00 64.56 178 ALA A CA 1
ATOM 1415 C C . ALA A 1 178 ? -28.029 -11.060 67.583 1.00 64.56 178 ALA A C 1
ATOM 1417 O O . ALA A 1 178 ? -28.491 -11.437 68.660 1.00 64.56 178 ALA A O 1
ATOM 1418 N N . THR A 1 179 ? -28.630 -11.313 66.420 1.00 67.06 179 THR A N 1
ATOM 1419 C CA . THR A 1 179 ? -29.906 -12.029 66.288 1.00 67.06 179 THR A CA 1
ATOM 1420 C C . THR A 1 179 ? -29.753 -13.502 66.656 1.00 67.06 179 THR A C 1
ATOM 1422 O O . THR A 1 179 ? -30.637 -14.089 67.282 1.00 67.06 179 THR A O 1
ATOM 1425 N N . ARG A 1 180 ? -28.605 -14.100 66.326 1.00 67.06 180 ARG A N 1
ATOM 1426 C CA . ARG A 1 180 ? -28.285 -15.479 66.694 1.00 67.06 180 ARG A CA 1
ATOM 1427 C C . ARG A 1 180 ? -28.129 -15.656 68.207 1.00 67.06 180 ARG A C 1
ATOM 1429 O O . ARG A 1 180 ? -28.715 -16.576 68.767 1.00 67.06 180 ARG A O 1
ATOM 1436 N N . ARG A 1 181 ? -27.430 -14.747 68.897 1.00 66.06 181 ARG A N 1
ATOM 1437 C CA . ARG A 1 181 ? -27.295 -14.792 70.369 1.00 66.06 181 ARG A CA 1
ATOM 1438 C C . ARG A 1 181 ? -28.619 -14.612 71.102 1.00 66.06 181 ARG A C 1
ATOM 1440 O O . ARG A 1 181 ? -28.815 -15.235 72.141 1.00 66.06 181 ARG A O 1
ATOM 1447 N N . GLU A 1 182 ? -29.509 -13.772 70.581 1.00 69.38 182 GLU A N 1
ATOM 1448 C CA . GLU A 1 182 ? -30.851 -13.596 71.143 1.00 69.38 182 GLU A CA 1
ATOM 1449 C C . GLU A 1 182 ?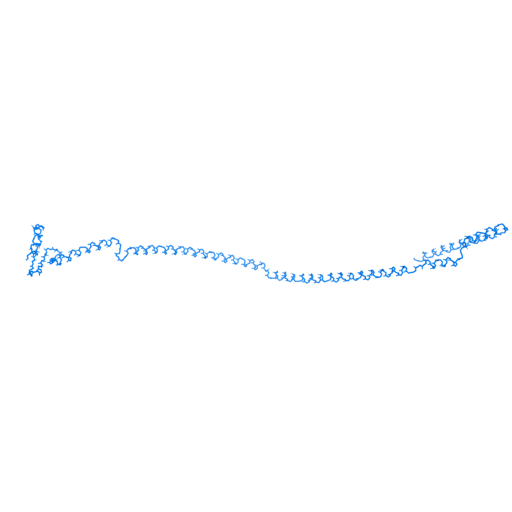 -31.665 -14.892 71.022 1.00 69.38 182 GLU A C 1
ATOM 1451 O O . GLU A 1 182 ? -32.198 -15.375 72.018 1.00 69.38 182 GLU A O 1
ATOM 1456 N N . ARG A 1 183 ? -31.640 -15.544 69.851 1.00 66.25 183 ARG A N 1
ATOM 1457 C CA . ARG A 1 183 ? -32.294 -16.848 69.647 1.00 66.25 183 ARG A CA 1
ATOM 1458 C C . ARG A 1 183 ? -31.697 -17.963 70.501 1.00 66.25 183 ARG A C 1
ATOM 1460 O O . ARG A 1 183 ? -32.448 -18.726 71.091 1.00 66.25 183 ARG A O 1
ATOM 1467 N N . GLU A 1 184 ? -30.372 -18.055 70.605 1.00 68.94 184 GLU A N 1
ATOM 1468 C CA . GLU A 1 184 ? -29.707 -19.048 71.463 1.00 68.94 184 GLU A CA 1
ATOM 1469 C C . GLU A 1 184 ? -30.055 -18.834 72.953 1.00 68.94 184 GLU A C 1
ATOM 1471 O O . GLU A 1 184 ? -30.245 -19.800 73.703 1.00 68.94 184 GLU A O 1
ATOM 1476 N N . ALA A 1 185 ? -30.173 -17.576 73.396 1.00 72.12 185 ALA A N 1
ATOM 1477 C CA . ALA A 1 185 ? -30.595 -17.242 74.753 1.00 72.12 185 ALA A CA 1
ATOM 1478 C C . ALA A 1 185 ? -32.064 -17.622 74.996 1.00 72.12 185 ALA A C 1
ATOM 1480 O O . ALA A 1 185 ? -32.381 -18.253 76.013 1.00 72.12 185 ALA A O 1
ATOM 1481 N N . ASP A 1 186 ? -32.940 -17.303 74.046 1.00 73.25 186 ASP A N 1
ATOM 1482 C CA . ASP A 1 186 ? -34.354 -17.654 74.097 1.00 73.25 186 ASP A CA 1
ATOM 1483 C C . ASP A 1 186 ? -34.543 -19.173 74.085 1.00 73.25 186 ASP A C 1
ATOM 1485 O O . ASP A 1 186 ? -35.222 -19.705 74.962 1.00 73.25 186 ASP A O 1
ATOM 1489 N N . ASP A 1 187 ? -33.849 -19.907 73.216 1.00 77.69 187 ASP A N 1
ATOM 1490 C CA . ASP A 1 187 ? -33.894 -21.370 73.162 1.00 77.69 187 ASP A CA 1
ATOM 1491 C C . ASP A 1 187 ? -33.436 -22.011 74.476 1.00 77.69 187 ASP A C 1
ATOM 1493 O O . ASP A 1 187 ? -34.059 -22.963 74.957 1.00 77.69 187 ASP A O 1
ATOM 1497 N N . ALA A 1 188 ? -32.404 -21.473 75.131 1.00 78.81 188 ALA A N 1
ATOM 1498 C CA . ALA A 1 188 ? -31.979 -21.953 76.443 1.00 78.81 188 ALA A CA 1
ATOM 1499 C C . ALA A 1 188 ? -33.057 -21.735 77.521 1.00 78.81 188 ALA A C 1
ATOM 1501 O O . ALA A 1 188 ? -33.254 -22.597 78.387 1.00 78.81 188 ALA A O 1
ATOM 1502 N N . THR A 1 189 ? -33.776 -20.608 77.489 1.00 80.69 189 THR A N 1
ATOM 1503 C CA . THR A 1 189 ? -34.895 -20.366 78.415 1.00 80.69 189 THR A CA 1
ATOM 1504 C C . THR A 1 189 ? -36.100 -21.247 78.096 1.00 80.69 189 THR A C 1
ATOM 1506 O O . THR A 1 189 ? -36.665 -21.842 79.015 1.00 80.69 189 THR A O 1
ATOM 1509 N N . ILE A 1 190 ? -36.435 -21.430 76.817 1.00 81.81 190 ILE A N 1
ATOM 1510 C CA . ILE A 1 190 ? -37.515 -22.302 76.346 1.00 81.81 190 ILE A CA 1
ATOM 1511 C C . ILE A 1 190 ? -37.228 -23.755 76.734 1.00 81.81 190 ILE A C 1
ATOM 1513 O O . ILE A 1 190 ? -38.111 -24.442 77.251 1.00 81.81 190 ILE A O 1
ATOM 1517 N N . LEU A 1 191 ? -35.990 -24.229 76.564 1.00 82.00 191 LEU A N 1
ATOM 1518 C CA . LEU A 1 191 ? -35.569 -25.564 76.990 1.00 82.00 191 LEU A CA 1
ATOM 1519 C C . LEU A 1 191 ? -35.680 -25.727 78.506 1.00 82.00 191 LEU A C 1
ATOM 1521 O O . LEU A 1 191 ? -36.235 -26.724 78.968 1.00 82.00 191 LEU A O 1
ATOM 1525 N N . ARG A 1 192 ? -35.226 -24.743 79.294 1.00 83.00 192 ARG A N 1
ATOM 1526 C CA . ARG A 1 192 ? -35.388 -24.762 80.759 1.00 83.00 192 ARG A CA 1
ATOM 1527 C C . ARG A 1 192 ? -36.863 -24.815 81.156 1.00 83.00 192 ARG A C 1
ATOM 1529 O O . ARG A 1 192 ? -37.233 -25.653 81.974 1.00 83.00 192 ARG A O 1
ATOM 1536 N N . LEU A 1 193 ? -37.715 -23.993 80.545 1.00 81.81 193 LEU A N 1
ATOM 1537 C CA . LEU A 1 193 ? -39.162 -24.000 80.776 1.00 81.81 193 LEU A CA 1
ATOM 1538 C C . LEU A 1 193 ? -39.793 -25.346 80.392 1.00 81.81 193 LEU A C 1
ATOM 1540 O O . LEU A 1 193 ? -40.617 -25.874 81.138 1.00 81.81 193 LEU A O 1
ATOM 1544 N N . LYS A 1 194 ? -39.366 -25.956 79.281 1.00 80.25 194 LYS A N 1
ATOM 1545 C CA . LYS A 1 194 ? -39.824 -27.284 78.851 1.00 80.25 194 LYS A CA 1
ATOM 1546 C C . LYS A 1 194 ? -39.414 -28.378 79.837 1.00 80.25 194 LYS A C 1
ATOM 1548 O O . LYS A 1 194 ? -40.222 -29.266 80.107 1.00 80.25 194 LYS A O 1
ATOM 1553 N N . ILE A 1 195 ? -38.210 -28.298 80.408 1.00 84.19 195 ILE A N 1
ATOM 1554 C CA . ILE A 1 195 ? -37.748 -29.210 81.465 1.00 84.19 195 ILE A CA 1
ATOM 1555 C C . ILE A 1 195 ? -38.610 -29.043 82.722 1.00 84.19 195 ILE A C 1
ATOM 1557 O O . ILE A 1 195 ? -39.133 -30.038 83.222 1.00 84.19 195 ILE A O 1
ATOM 1561 N N . PHE A 1 196 ? -38.841 -27.813 83.190 1.00 80.44 196 PHE A N 1
ATOM 1562 C CA . PHE A 1 196 ? -39.697 -27.561 84.357 1.00 80.44 196 PHE A CA 1
ATOM 1563 C C . PHE A 1 196 ? -41.144 -28.026 84.145 1.00 80.44 196 PHE A C 1
ATOM 1565 O O . PHE A 1 196 ? -41.723 -28.638 85.043 1.00 80.44 196 PHE A O 1
ATOM 1572 N N . ARG A 1 197 ? -41.689 -27.859 82.935 1.00 79.69 197 ARG A N 1
ATOM 1573 C CA . ARG A 1 197 ? -43.007 -28.403 82.584 1.00 79.69 197 ARG A CA 1
ATOM 1574 C C . ARG A 1 197 ? -43.014 -29.932 82.549 1.00 79.69 197 ARG A C 1
ATOM 1576 O O . ARG A 1 197 ? -43.957 -30.556 83.022 1.00 79.69 197 ARG A O 1
ATOM 1583 N N . SER A 1 198 ? -41.952 -30.557 82.033 1.00 75.38 198 SER A N 1
ATOM 1584 C CA . SER A 1 198 ? -41.814 -32.024 82.030 1.00 75.38 198 SER A CA 1
ATOM 1585 C C . SER A 1 198 ? -41.645 -32.622 83.432 1.00 75.38 198 SER A C 1
ATOM 1587 O O . SER A 1 198 ? -42.059 -33.753 83.665 1.00 75.38 198 SER A O 1
ATOM 1589 N N . LEU A 1 199 ? -41.109 -31.844 84.378 1.00 77.19 199 LEU A N 1
ATOM 1590 C CA . LEU A 1 199 ? -41.049 -32.172 85.807 1.00 77.19 199 LEU A CA 1
ATOM 1591 C C . LEU A 1 199 ? -42.416 -32.040 86.507 1.00 77.19 199 LEU A C 1
ATOM 1593 O O . LEU A 1 199 ? -42.515 -32.307 87.702 1.00 77.19 199 LEU A O 1
ATOM 1597 N N . GLY A 1 200 ? -43.468 -31.657 85.776 1.00 69.88 200 GLY A N 1
ATOM 1598 C CA . GLY A 1 200 ? -44.833 -31.565 86.285 1.00 69.88 200 GLY A CA 1
ATOM 1599 C C . GLY A 1 200 ? -45.149 -30.248 86.988 1.00 69.88 200 GLY A C 1
ATOM 1600 O O . GLY A 1 200 ? -46.145 -30.192 87.702 1.00 69.88 200 GLY A O 1
ATOM 1601 N N . ILE A 1 201 ? -44.326 -29.208 86.814 1.00 79.31 201 ILE A N 1
ATOM 1602 C CA . ILE A 1 201 ? -44.596 -27.859 87.323 1.00 79.31 201 ILE A CA 1
ATOM 1603 C C . ILE A 1 201 ? -45.259 -27.049 86.206 1.00 79.31 201 ILE A C 1
ATOM 1605 O O . ILE A 1 201 ? -44.587 -26.585 85.284 1.00 79.31 201 ILE A O 1
ATOM 1609 N N . ASP A 1 202 ? -46.571 -26.868 86.297 1.00 77.25 202 ASP A N 1
ATOM 1610 C CA . ASP A 1 202 ? -47.319 -25.934 85.459 1.00 77.25 202 ASP A CA 1
ATOM 1611 C C . ASP A 1 202 ? -47.510 -24.618 86.221 1.00 77.25 202 ASP A C 1
ATOM 1613 O O . ASP A 1 202 ? -47.768 -24.610 87.422 1.00 77.25 202 ASP A O 1
ATOM 1617 N N . ILE A 1 203 ? -47.390 -23.487 85.535 1.00 76.81 203 ILE A N 1
ATOM 1618 C CA . ILE A 1 203 ? -47.640 -22.166 86.119 1.00 76.81 203 ILE A CA 1
ATOM 1619 C C . ILE A 1 203 ? -48.855 -21.594 85.404 1.00 76.81 203 ILE A C 1
ATOM 1621 O O . ILE A 1 203 ? -48.878 -21.547 84.174 1.00 76.81 203 ILE A O 1
ATOM 1625 N N . GLU A 1 204 ? -49.865 -21.179 86.162 1.00 74.00 204 GLU A N 1
ATOM 1626 C CA . GLU A 1 204 ? -51.075 -20.583 85.605 1.00 74.00 204 GLU A CA 1
ATOM 1627 C C . GLU A 1 204 ? -51.072 -19.069 85.844 1.00 74.00 204 GLU A C 1
ATOM 1629 O O . GLU A 1 204 ? -50.860 -18.627 86.981 1.00 74.00 204 GLU A O 1
ATOM 1634 N N . PRO A 1 205 ? -51.284 -18.262 84.791 1.00 70.44 205 PRO A N 1
ATOM 1635 C CA . PRO A 1 205 ? -51.456 -16.828 84.949 1.00 70.44 205 PRO A CA 1
ATOM 1636 C C . PRO A 1 205 ? -52.814 -16.525 85.594 1.00 70.44 205 PRO A C 1
ATOM 1638 O O . PRO A 1 205 ? -53.819 -17.170 85.295 1.00 70.44 205 PRO A O 1
ATOM 1641 N N . ASP A 1 206 ? -52.832 -15.527 86.472 1.00 68.12 206 ASP A N 1
ATOM 1642 C CA . ASP A 1 206 ? -54.057 -14.927 87.005 1.00 68.12 206 ASP A CA 1
ATOM 1643 C C . ASP A 1 206 ? -54.726 -14.009 85.954 1.00 68.12 206 ASP A C 1
ATOM 1645 O O . ASP A 1 206 ? -54.091 -13.635 84.966 1.00 68.12 206 ASP A O 1
ATOM 1649 N N . GLU A 1 207 ? -55.979 -13.587 86.166 1.00 61.75 207 GLU A N 1
ATOM 1650 C CA . GLU A 1 207 ? -56.746 -12.726 85.235 1.00 61.75 207 GLU A CA 1
ATOM 1651 C C . GLU A 1 207 ? -56.049 -11.381 84.930 1.00 61.75 207 GLU A C 1
ATOM 1653 O O . GLU A 1 207 ? -56.295 -10.765 83.894 1.00 61.75 207 GLU A O 1
ATOM 1658 N N . ALA A 1 208 ? -55.127 -10.949 85.798 1.00 62.94 208 ALA A N 1
ATOM 1659 C CA . ALA A 1 208 ? -54.297 -9.752 85.637 1.00 62.94 208 ALA A CA 1
ATOM 1660 C C . ALA A 1 208 ? -52.917 -10.007 84.984 1.00 62.94 208 ALA A C 1
ATOM 1662 O O . ALA A 1 208 ? -52.087 -9.101 84.940 1.00 62.94 208 ALA A O 1
ATOM 1663 N N . GLY A 1 209 ? -52.634 -11.228 84.517 1.00 60.66 209 GLY A N 1
ATOM 1664 C CA . GLY A 1 209 ? -51.371 -11.593 83.860 1.00 60.66 209 GLY A CA 1
ATOM 1665 C C . GLY A 1 209 ? -50.184 -11.838 84.802 1.00 60.66 209 GLY A C 1
ATOM 1666 O O . GLY A 1 209 ? -49.063 -12.026 84.334 1.00 60.66 209 GLY A O 1
ATOM 1667 N N . ASN A 1 210 ? -50.408 -11.866 86.121 1.00 69.44 210 ASN A N 1
ATOM 1668 C CA . ASN A 1 210 ? -49.376 -12.170 87.115 1.00 69.44 210 ASN A CA 1
ATOM 1669 C C . ASN A 1 210 ? -49.303 -13.683 87.399 1.00 69.44 210 ASN A C 1
ATOM 1671 O O . ASN A 1 210 ? -50.326 -14.340 87.593 1.00 69.44 210 ASN A O 1
ATOM 1675 N N . PHE A 1 211 ? -48.091 -14.240 87.467 1.00 67.75 211 PHE A N 1
ATOM 1676 C CA . PHE A 1 211 ? -47.840 -15.672 87.684 1.00 67.75 211 PHE A CA 1
ATOM 1677 C C . PHE A 1 211 ? -47.757 -16.030 89.175 1.00 67.75 211 PHE A C 1
ATOM 1679 O O . PHE A 1 211 ? -46.684 -16.338 89.693 1.00 67.75 211 PHE A O 1
ATOM 1686 N N . ASN A 1 212 ? -48.889 -15.979 89.878 1.00 68.69 212 ASN A N 1
ATOM 1687 C CA . ASN A 1 212 ? -48.923 -16.239 91.323 1.00 68.69 212 ASN A CA 1
ATOM 1688 C C . ASN A 1 212 ? -49.322 -17.682 91.675 1.00 68.69 212 ASN A C 1
ATOM 1690 O O . ASN A 1 212 ? -49.132 -18.102 92.813 1.00 68.69 212 ASN A O 1
ATOM 1694 N N . ARG A 1 213 ? -49.827 -18.477 90.722 1.00 73.38 213 ARG A N 1
ATOM 1695 C CA . ARG A 1 213 ? -50.289 -19.853 90.961 1.00 73.38 213 ARG A CA 1
ATOM 1696 C C . ARG A 1 213 ? -49.411 -20.873 90.237 1.00 73.38 213 ARG A C 1
ATOM 1698 O O . ARG A 1 213 ? -49.272 -20.823 89.019 1.00 73.38 213 ARG A O 1
ATOM 1705 N N . ALA A 1 214 ? -48.859 -21.828 90.982 1.00 74.12 214 ALA A N 1
ATOM 1706 C CA . ALA A 1 214 ? -48.136 -22.976 90.441 1.00 74.12 214 ALA A CA 1
ATOM 1707 C C . ALA A 1 214 ? -48.879 -24.275 90.779 1.00 74.12 214 ALA A C 1
ATOM 1709 O O . ALA A 1 214 ? -49.313 -24.483 91.911 1.00 74.12 214 ALA A O 1
ATOM 1710 N N . VAL A 1 215 ? -49.027 -25.153 89.796 1.00 75.12 215 VAL A N 1
ATOM 1711 C CA . VAL A 1 215 ? -49.676 -26.457 89.901 1.00 75.12 215 VAL A CA 1
ATOM 1712 C C . VAL A 1 215 ? -48.615 -27.528 89.704 1.00 75.12 215 VAL A C 1
ATOM 1714 O O . VAL A 1 215 ? -47.981 -27.603 88.656 1.00 75.12 215 VAL A O 1
ATOM 1717 N N . ILE A 1 216 ? -48.417 -28.367 90.713 1.00 78.19 216 ILE A N 1
ATOM 1718 C CA . ILE A 1 216 ? -47.423 -29.440 90.697 1.00 78.19 216 ILE A CA 1
ATOM 1719 C C . ILE A 1 216 ? -48.159 -30.762 90.565 1.00 78.19 216 ILE A C 1
ATOM 1721 O O . ILE A 1 216 ? -48.964 -31.119 91.426 1.00 78.19 216 ILE A O 1
ATOM 1725 N N . ARG A 1 217 ? -47.890 -31.488 89.484 1.00 71.06 217 ARG A N 1
ATOM 1726 C CA . ARG A 1 217 ? -48.477 -32.795 89.187 1.00 71.06 217 ARG A CA 1
ATOM 1727 C C . ARG A 1 217 ? -47.426 -33.874 89.421 1.00 71.06 217 ARG A C 1
ATOM 1729 O O . ARG A 1 217 ? -46.469 -33.986 88.657 1.00 71.06 217 ARG A O 1
ATOM 1736 N N . ASN A 1 218 ? -47.603 -34.698 90.452 1.00 67.50 218 ASN A N 1
ATOM 1737 C CA . ASN A 1 218 ? -46.716 -35.836 90.686 1.00 67.50 218 ASN A CA 1
ATOM 1738 C C . ASN A 1 218 ? -47.211 -37.044 89.875 1.00 67.50 218 ASN A C 1
ATOM 1740 O O . ASN A 1 218 ? -48.176 -37.717 90.241 1.00 67.50 218 ASN A O 1
ATOM 1744 N N . SER A 1 219 ? -46.532 -37.336 88.762 1.00 61.94 219 SER A N 1
ATOM 1745 C CA . SER A 1 219 ? -46.941 -38.399 87.834 1.00 61.94 219 SER A CA 1
ATOM 1746 C C . SER A 1 219 ? -46.873 -39.818 88.426 1.00 61.94 219 SER A C 1
ATOM 1748 O O . SER A 1 219 ? -47.441 -40.727 87.824 1.00 61.94 219 SER A O 1
ATOM 1750 N N . ARG A 1 220 ? -46.190 -40.040 89.563 1.00 64.38 220 ARG A N 1
ATOM 1751 C CA . ARG A 1 220 ? -46.077 -41.366 90.207 1.00 64.38 220 ARG A CA 1
ATOM 1752 C C . ARG A 1 220 ? -47.214 -41.671 91.184 1.00 64.38 220 ARG A C 1
ATOM 1754 O O . ARG A 1 220 ? -47.588 -42.833 91.307 1.00 64.38 220 ARG A O 1
ATOM 1761 N N . LYS A 1 221 ? -47.747 -40.654 91.869 1.00 63.03 221 LYS A N 1
ATOM 1762 C CA . LYS A 1 221 ? -48.839 -40.788 92.853 1.00 63.03 221 LYS A CA 1
ATOM 1763 C C . LYS A 1 221 ? -50.208 -40.346 92.335 1.00 63.03 221 LYS A C 1
ATOM 1765 O O . LYS A 1 221 ? -51.214 -40.762 92.891 1.00 63.03 221 LYS A O 1
ATOM 1770 N N . GLY A 1 222 ? -50.254 -39.556 91.260 1.00 63.97 222 GLY A N 1
ATOM 1771 C CA . GLY A 1 222 ? -51.500 -39.015 90.712 1.00 63.97 222 GLY A CA 1
ATOM 1772 C C . GLY A 1 222 ? -52.038 -37.793 91.467 1.00 63.97 222 GLY A C 1
ATOM 1773 O O . GLY A 1 222 ? -53.115 -37.308 91.130 1.00 63.97 222 GLY A O 1
ATOM 1774 N N . ASP A 1 223 ? -51.287 -37.272 92.441 1.00 70.19 223 ASP A N 1
ATOM 1775 C CA . ASP A 1 223 ? -51.674 -36.112 93.244 1.00 70.19 223 ASP A CA 1
ATOM 1776 C C . ASP A 1 223 ? -51.311 -34.788 92.550 1.00 70.19 223 ASP A C 1
ATOM 1778 O O . ASP A 1 223 ? -50.246 -34.640 91.935 1.00 70.19 223 ASP A O 1
ATOM 1782 N N . VAL A 1 224 ? -52.218 -33.812 92.667 1.00 71.69 224 VAL A N 1
ATOM 1783 C CA . VAL A 1 224 ? -52.077 -32.458 92.116 1.00 71.69 224 VAL A CA 1
ATOM 1784 C C . VAL A 1 224 ? -52.076 -31.451 93.261 1.00 71.69 224 VAL A C 1
ATOM 1786 O O . VAL A 1 224 ? -53.082 -31.278 93.949 1.00 71.69 224 VAL A O 1
ATOM 1789 N N . HIS A 1 225 ? -50.956 -30.758 93.450 1.00 71.19 225 HIS A N 1
ATOM 1790 C CA . HIS A 1 225 ? -50.806 -29.720 94.464 1.00 71.19 225 HIS A CA 1
ATOM 1791 C C . HIS A 1 225 ? -50.855 -28.338 93.819 1.00 71.19 225 HIS A C 1
ATOM 1793 O O . HIS A 1 225 ? -49.979 -27.972 93.039 1.00 71.19 225 HIS A O 1
ATOM 1799 N N . VAL A 1 226 ? -51.880 -27.558 94.163 1.00 74.81 226 VAL A N 1
ATOM 1800 C CA . VAL A 1 226 ? -52.006 -26.157 93.746 1.00 74.81 226 VAL A CA 1
ATOM 1801 C C . VAL A 1 226 ? -51.410 -25.274 94.837 1.00 74.81 226 VAL A C 1
ATOM 1803 O O . VAL A 1 226 ? -51.898 -25.258 95.966 1.00 74.81 226 VAL A O 1
ATOM 1806 N N . VAL A 1 227 ? -50.352 -24.541 94.504 1.00 75.06 227 VAL A N 1
ATOM 1807 C CA . VAL A 1 227 ? -49.627 -23.655 95.417 1.00 75.06 227 VAL A CA 1
ATOM 1808 C C . VAL A 1 227 ? -49.779 -22.217 94.942 1.00 75.06 227 VAL A C 1
ATOM 1810 O O . VAL A 1 227 ? -49.434 -21.886 93.809 1.00 75.06 227 VAL A O 1
ATOM 1813 N N . ASN A 1 228 ? -50.282 -21.353 95.823 1.00 76.38 228 ASN A N 1
ATOM 1814 C CA . ASN A 1 228 ? -50.294 -19.911 95.604 1.00 76.38 228 ASN A CA 1
ATOM 1815 C C . ASN A 1 228 ? -49.018 -19.307 96.212 1.00 76.38 228 ASN A C 1
ATOM 1817 O O . ASN A 1 228 ? -48.713 -19.526 97.389 1.00 76.38 228 ASN A O 1
ATOM 1821 N N . ILE A 1 229 ? -48.247 -18.601 95.396 1.00 73.25 229 ILE A N 1
ATOM 1822 C CA . ILE A 1 229 ? -46.960 -18.016 95.757 1.00 73.25 229 ILE A CA 1
ATOM 1823 C C . ILE A 1 229 ? -47.233 -16.613 96.309 1.00 73.25 229 ILE A C 1
ATOM 1825 O O . ILE A 1 229 ? -47.589 -15.701 95.570 1.00 73.25 229 ILE A O 1
ATOM 1829 N N . ASP A 1 230 ? -47.072 -16.446 97.622 1.00 73.31 230 ASP A N 1
ATOM 1830 C CA . ASP A 1 230 ? -47.227 -15.174 98.332 1.00 73.31 230 ASP A CA 1
ATOM 1831 C C . ASP A 1 230 ? -45.828 -14.664 98.751 1.00 73.31 230 ASP A C 1
ATOM 1833 O O . ASP A 1 230 ? -45.040 -15.438 99.313 1.00 73.31 230 ASP A O 1
ATOM 1837 N N . PRO A 1 231 ? -45.495 -13.373 98.531 1.00 70.94 231 PRO A N 1
ATOM 1838 C CA . PRO A 1 231 ? -44.242 -12.759 98.983 1.00 70.94 231 PRO A CA 1
ATOM 1839 C C . PRO A 1 231 ? -43.932 -12.907 100.482 1.00 70.94 231 PRO A C 1
ATOM 1841 O O . PRO A 1 231 ? -42.798 -12.670 100.895 1.00 70.94 231 PRO A O 1
ATOM 1844 N N . LYS A 1 232 ? -44.916 -13.274 101.313 1.00 71.31 232 LYS A N 1
ATOM 1845 C CA . LYS A 1 232 ? -44.751 -13.480 102.763 1.00 71.31 232 LYS A CA 1
ATOM 1846 C C . LYS A 1 232 ? -43.860 -14.668 103.135 1.00 71.31 232 LYS A C 1
ATOM 1848 O O . LYS A 1 232 ? -43.353 -14.700 104.255 1.00 71.31 232 LYS A O 1
ATOM 1853 N N . PHE A 1 233 ? -43.662 -15.639 102.242 1.00 72.56 233 PHE A N 1
ATOM 1854 C CA . PHE A 1 233 ? -42.827 -16.812 102.513 1.00 72.56 233 PHE A CA 1
ATOM 1855 C C . PHE A 1 233 ? -41.478 -16.730 101.785 1.00 72.56 233 PHE A C 1
ATOM 1857 O O . PHE A 1 233 ? -41.370 -16.243 100.661 1.00 72.56 233 PHE A O 1
ATOM 1864 N N . SER A 1 234 ? -40.419 -17.233 102.427 1.00 78.19 234 SER A N 1
ATOM 1865 C CA . SER A 1 234 ? -39.072 -17.237 101.844 1.00 78.19 234 SER A CA 1
ATOM 1866 C C . SER A 1 234 ? -38.993 -18.147 100.614 1.00 78.19 234 SER A C 1
ATOM 1868 O O . SER A 1 234 ? -39.556 -19.241 100.593 1.00 78.19 234 SER A O 1
ATOM 1870 N N . ARG A 1 235 ? -38.195 -17.755 99.615 1.00 77.75 235 ARG A N 1
ATOM 1871 C CA . ARG A 1 235 ? -37.905 -18.575 98.421 1.00 77.75 235 ARG A CA 1
ATOM 1872 C C . ARG A 1 235 ? -37.384 -19.971 98.793 1.00 77.75 235 ARG A C 1
ATOM 1874 O O . ARG A 1 235 ? -37.685 -20.941 98.107 1.00 77.75 235 ARG A O 1
ATOM 1881 N N . PHE A 1 236 ? -36.654 -20.078 99.907 1.00 79.44 236 PHE A N 1
ATOM 1882 C CA . PHE A 1 236 ? -36.139 -21.351 100.421 1.00 79.44 236 PHE A CA 1
ATOM 1883 C C . PHE A 1 236 ? -37.251 -22.277 100.945 1.00 79.44 236 PHE A C 1
ATOM 1885 O O . PHE A 1 236 ? -37.163 -23.494 100.801 1.00 79.44 236 PHE A O 1
ATOM 1892 N N . PHE A 1 237 ? -38.323 -21.705 101.505 1.00 79.00 237 PHE A N 1
ATOM 1893 C CA . PHE A 1 237 ? -39.493 -22.460 101.956 1.00 79.00 237 PHE A CA 1
ATOM 1894 C C . PHE A 1 237 ? -40.226 -23.092 100.767 1.00 79.00 237 PHE A C 1
ATOM 1896 O O . PHE A 1 237 ? -40.475 -24.295 100.774 1.00 79.00 237 PHE A O 1
ATOM 1903 N N . TYR A 1 238 ? -40.476 -22.314 99.709 1.00 78.19 238 TYR A N 1
ATOM 1904 C CA . TYR A 1 238 ? -41.104 -22.824 98.488 1.00 78.19 238 TYR A CA 1
ATOM 1905 C C . TYR A 1 238 ? -40.242 -23.858 97.763 1.00 78.19 238 TYR A C 1
ATOM 1907 O O . TYR A 1 238 ? -40.764 -24.883 97.340 1.00 78.19 238 TYR A O 1
ATOM 1915 N N . ALA A 1 239 ? -38.923 -23.651 97.683 1.00 79.38 239 ALA A N 1
ATOM 1916 C CA . ALA A 1 239 ? -38.022 -24.629 97.078 1.00 79.38 239 ALA A CA 1
ATOM 1917 C C . ALA A 1 239 ? -38.080 -25.985 97.804 1.00 79.38 239 ALA A C 1
ATOM 1919 O O . ALA A 1 239 ? -38.279 -27.011 97.159 1.00 79.38 239 ALA A O 1
ATOM 1920 N N . ASN A 1 240 ? -37.979 -26.003 99.139 1.00 80.06 240 ASN A N 1
ATOM 1921 C CA . ASN A 1 240 ? -38.068 -27.250 99.908 1.00 80.06 240 ASN A CA 1
ATOM 1922 C C . ASN A 1 240 ? -39.450 -27.904 99.813 1.00 80.06 240 ASN A C 1
ATOM 1924 O O . ASN A 1 240 ? -39.536 -29.128 99.783 1.00 80.06 240 ASN A O 1
ATOM 1928 N N . TYR A 1 241 ? -40.519 -27.109 99.739 1.00 76.44 241 TYR A N 1
ATOM 1929 C CA . TYR A 1 241 ? -41.880 -27.611 99.554 1.00 76.44 241 TYR A CA 1
ATOM 1930 C C . TYR A 1 241 ? -42.084 -28.247 98.168 1.00 76.44 241 TYR A C 1
ATOM 1932 O O . TYR A 1 241 ? -42.681 -29.315 98.050 1.00 76.44 241 TYR A O 1
ATOM 1940 N N . PHE A 1 242 ? -41.544 -27.639 97.111 1.00 77.06 242 PHE A N 1
ATOM 1941 C CA . PHE A 1 242 ? -41.599 -28.197 95.757 1.00 77.06 242 PHE A CA 1
ATOM 1942 C C . PHE A 1 242 ? -40.768 -29.478 95.635 1.00 77.06 242 PHE A C 1
ATOM 1944 O O . PHE A 1 242 ? -41.238 -30.464 95.076 1.00 77.06 242 PHE A O 1
ATOM 1951 N N . TRP A 1 243 ? -39.570 -29.517 96.222 1.00 78.12 243 TRP A N 1
ATOM 1952 C CA . TRP A 1 243 ? -38.754 -30.733 96.220 1.00 78.12 243 TRP A CA 1
ATOM 1953 C C . TRP A 1 243 ? -39.359 -31.859 97.070 1.00 78.12 243 TRP A C 1
ATOM 1955 O O . TRP A 1 243 ? -39.305 -33.016 96.656 1.00 78.12 243 TRP A O 1
ATOM 1965 N N . SER A 1 244 ? -39.973 -31.555 98.219 1.00 74.56 244 SER A N 1
ATOM 1966 C CA . SER A 1 244 ? -40.594 -32.575 99.077 1.00 74.56 244 SER A CA 1
ATOM 1967 C C . SER A 1 244 ? -41.859 -33.175 98.461 1.00 74.56 244 SER A C 1
ATOM 1969 O O . SER A 1 244 ? -42.062 -34.385 98.543 1.00 74.56 244 SER A O 1
ATOM 1971 N N . THR A 1 245 ? -42.669 -32.362 97.777 1.00 70.88 245 THR A N 1
ATOM 1972 C CA . THR A 1 245 ? -43.866 -32.825 97.049 1.00 70.88 245 THR A CA 1
ATOM 1973 C C . THR A 1 245 ? -43.532 -33.665 95.808 1.00 70.88 245 THR A C 1
ATOM 1975 O O . THR A 1 245 ? -44.380 -34.425 95.338 1.00 70.88 245 THR A O 1
ATOM 1978 N N . MET A 1 246 ? -42.289 -33.598 95.314 1.00 67.44 246 MET A N 1
ATOM 1979 C CA . MET A 1 246 ? -41.784 -34.426 94.209 1.00 67.44 246 MET A CA 1
ATOM 1980 C C . MET A 1 246 ? -41.037 -35.697 94.646 1.00 67.44 246 MET A C 1
ATOM 1982 O O . MET A 1 246 ? -40.961 -36.642 93.862 1.00 67.44 246 MET A O 1
ATOM 1986 N N . GLN A 1 247 ? -40.452 -35.733 95.851 1.00 62.03 247 GLN A N 1
ATOM 1987 C CA . GLN A 1 247 ? -39.679 -36.884 96.357 1.00 62.03 247 GLN A CA 1
ATOM 1988 C C . GLN A 1 247 ? -40.524 -37.948 97.081 1.00 62.03 247 GLN A C 1
ATOM 1990 O O . GLN A 1 247 ? -40.005 -39.021 97.391 1.00 62.03 247 GLN A O 1
ATOM 1995 N N . GLY A 1 248 ? -41.802 -37.668 97.348 1.00 49.22 248 GLY A N 1
ATOM 1996 C CA . GLY A 1 248 ? -42.763 -38.614 97.928 1.00 49.22 248 GLY A CA 1
ATOM 1997 C C . GLY A 1 248 ? -43.589 -39.358 96.892 1.00 49.22 248 GLY A C 1
ATOM 1998 O O . GLY A 1 248 ? -44.099 -40.435 97.274 1.00 49.22 248 GLY A O 1
#

InterPro domains:
  IPR013252 Kinetochore-Ndc80 subunit Spc24 [PF08286] (132-244)
  IPR013252 Kinetochore-Ndc80 subunit Spc24 [PTHR22142] (50-246)
  IPR038066 Spc24, Fungi, globular domain superfamily [G3DSA:3.30.160.430] (186-247)
  IPR038066 Spc24, Fungi, globular domain superfamily [SSF143026] (186-247)

Secondary structure (DSSP, 8-state):
--HHHHHHHHHHHHHHHHHHHHHHHHHHHHHHHTTSTTHHHHHHHHTTTTS-S-HHHHHHHHHHH--HHHHHHHHHHHHHHHHHHHHHHHHHHHHHHHHHHHHHHHHHHHHHHHHHHHHH--HHHHHHHHHHHHHHHHHHHHHHHHHHHHHHHHHHHHHHHHHHHHHHHHHTTT-SHHHHHHHHHHHHHHHHHHHHHHTTEEEE--TTS---EEEEE-TTT--EEEEE--TTS-HHHHHHHHHHHHH-

Sequence (248 aa):
MNEEKLEAEAEAKRHLRRNQHVAVHFVAVAAATIKTPVLSRFISFNYTMLLDEDPATLIHHTIGNFNIHPDKQAVTRINDSLATLQQSRDLRIREVEASLRKLSRQLKSLSTQHEEAVAVHDSSKHAEEIVQLDTKKFRIAKAASELEVESERLESELEMLKEKLADLESQGLEGDEATRREREADDATILRLKIFRSLGIDIEPDEAGNFNRAVIRNSRKGDVHVVNIDPKFSRFFYANYFWSTMQG

pLDDT: mean 79.48, std 15.57, range [45.62, 98.38]

Nearest PDB structures (foldseek):
  3cz8-assembly1_B  TM=3.257E-01  e=3.754E+00  Bacillus subtilis subsp. subtilis str. 168
  3cz8-assembly1_A  TM=2.466E-01  e=4.005E+00  Bacillus subtilis subsp. subtilis str. 168

Foldseek 3Di:
DVVVVVVVVVVVVVVVVVVVVVVVVVVVVVVVVVPDPPVVVVVVVVVCVVPVDPVVVVVVVVVVPPDCVVVVVVVVVVVVVVVVVVVVVVVVVVVVVVVVVVVVVVVVVVVVVVVVVVVVCPVVVVVVVVVVVVVVVVVVVVVVVVVVVVVVVVVVVVVVVVVVVVVVVVCPPQGHPVSNVVVVVVVVVVVVVVVCVVQQWDFDADPVRDGQWIWRAAPVPRDIDIDGHDPVDDPVVVVVVNVVVRVD

Solvent-accessible surface area (backbone atoms only — not comparable to full-atom values): 13913 Å² total; per-residue (Å²): 128,66,63,68,57,53,51,52,52,52,50,52,53,49,52,51,52,52,51,50,52,52,50,54,52,49,51,54,52,52,63,65,64,65,82,41,87,70,54,63,61,52,51,62,59,55,57,44,73,79,53,74,62,58,67,66,56,55,51,51,50,52,56,68,67,60,65,63,63,66,56,54,50,49,54,52,54,50,49,53,53,48,53,53,49,50,53,52,48,53,52,51,50,54,52,51,51,52,50,50,53,49,50,52,52,51,49,52,54,52,49,51,52,48,52,50,52,53,69,71,54,46,66,66,61,52,53,50,49,51,54,51,51,52,54,49,50,52,51,51,53,50,53,50,52,55,50,49,55,51,48,56,51,51,51,52,50,49,49,56,51,49,51,54,47,51,52,52,60,72,37,45,97,65,41,52,73,69,55,36,51,51,48,54,54,49,49,53,51,52,51,50,51,50,50,43,43,73,68,24,45,46,74,46,66,43,99,85,72,48,80,40,36,38,37,38,42,34,87,88,80,74,50,73,49,78,43,75,67,56,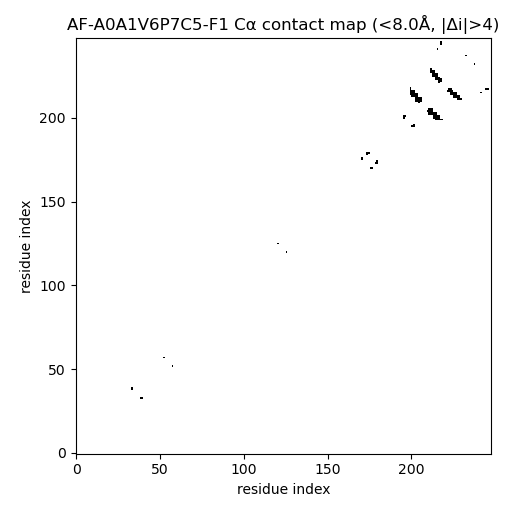91,90,56,57,72,67,56,54,51,53,51,56,52,52,66,66,76,111

Organism: Penicillium decumbens (NCBI:txid69771)

Mean predicted aligned error: 20.79 Å

Radius of gyration: 82.14 Å; Cα contacts (8 Å, |Δi|>4): 71; chains: 1; bounding box: 141×81×195 Å